Protein AF-A0A7Y4ZMT5-F1 (afdb_monomer_lite)

Sequence (271 aa):
MAKAAYSALACLLMGCSMSAGGPDSADADALSTTAVVVVERNMAEGGAVRSEATARFIQARAFADDRALRLAGVAMDLPALGACMQLSRGTGGKRVTEGTSVVLLDVGAVTLANAPLQARQVPDVANLLSGSVYTASTVDVVPGQALELRVGRDTTLVQAPQDLSSVRIQGQDAKGSVVLGSGPYDLDWSGSSGGSLYVDVLGEGATSALRCAYEDLGHAVMADGTLPAGKGSIVVHRLTRTSVKLPGADTAEVRFDFARAFSFARPADPR

pLDDT: mean 86.32, std 16.11, range [39.47, 98.44]

Radius of gyration: 26.33 Å; chains: 1; bounding box: 55×86×71 Å

Structure (mmCIF, N/CA/C/O backbone):
data_AF-A0A7Y4ZMT5-F1
#
_entry.id   AF-A0A7Y4ZMT5-F1
#
loop_
_atom_site.group_PDB
_atom_site.id
_atom_site.type_symbol
_atom_site.label_atom_id
_atom_site.label_alt_id
_atom_site.label_comp_id
_atom_site.label_asym_id
_atom_site.label_entity_id
_atom_site.label_seq_id
_atom_site.pdbx_PDB_ins_code
_atom_site.Cartn_x
_atom_site.Cartn_y
_atom_site.Cartn_z
_atom_site.occupancy
_atom_site.B_iso_or_equiv
_atom_site.auth_seq_id
_atom_site.auth_comp_id
_atom_site.auth_asym_id
_atom_site.auth_atom_id
_atom_site.pdbx_PDB_model_num
ATOM 1 N N . MET A 1 1 ? 8.280 69.768 -15.700 1.00 43.16 1 MET A N 1
ATOM 2 C CA . MET A 1 1 ? 8.066 70.685 -16.843 1.00 43.16 1 MET A CA 1
ATOM 3 C C . MET A 1 1 ? 9.217 70.512 -17.826 1.00 43.16 1 MET A C 1
ATOM 5 O O . MET A 1 1 ? 10.344 70.477 -17.359 1.00 43.16 1 MET A O 1
ATOM 9 N N . ALA A 1 2 ? 8.900 70.466 -19.130 1.00 40.78 2 ALA A N 1
ATOM 10 C CA . ALA A 1 2 ? 9.799 70.425 -20.303 1.00 40.78 2 ALA A CA 1
ATOM 11 C C . ALA A 1 2 ? 10.59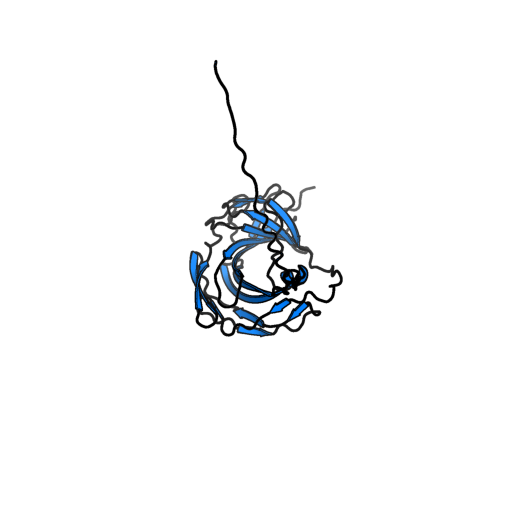5 69.115 -20.514 1.00 40.78 2 ALA A C 1
ATOM 13 O O . ALA A 1 2 ? 11.053 68.520 -19.554 1.00 40.78 2 ALA A O 1
ATOM 14 N N . LYS A 1 3 ? 10.830 68.601 -21.728 1.00 40.06 3 LYS A N 1
ATOM 15 C CA . LYS A 1 3 ? 10.361 68.883 -23.100 1.00 40.06 3 LYS A CA 1
ATOM 16 C C . LYS A 1 3 ? 10.719 67.640 -23.950 1.00 40.06 3 LYS A C 1
ATOM 18 O O . LYS A 1 3 ? 11.647 66.914 -23.617 1.00 40.06 3 LYS A O 1
ATOM 23 N N . ALA A 1 4 ? 9.952 67.444 -25.021 1.00 47.38 4 A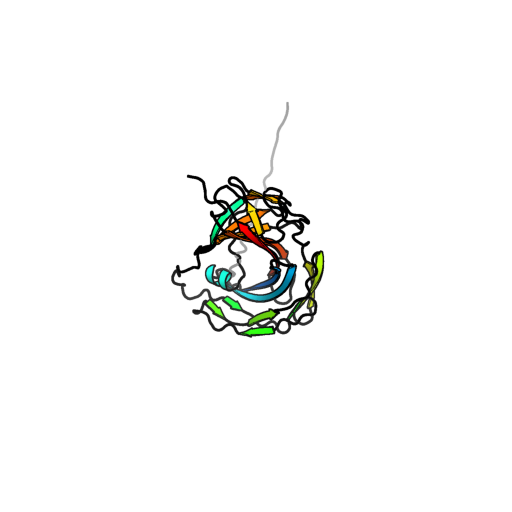LA A N 1
ATOM 24 C CA . ALA A 1 4 ? 10.086 66.466 -26.111 1.00 47.38 4 ALA A CA 1
ATOM 25 C C . ALA A 1 4 ? 11.486 66.514 -26.808 1.00 47.38 4 ALA A C 1
ATOM 27 O O . ALA A 1 4 ? 12.248 67.433 -26.534 1.00 47.38 4 ALA A O 1
ATOM 28 N N . ALA A 1 5 ? 11.907 65.649 -27.743 1.00 49.25 5 ALA A N 1
ATOM 29 C CA . ALA A 1 5 ? 11.190 65.149 -28.915 1.00 49.25 5 ALA A CA 1
ATOM 30 C C . ALA A 1 5 ? 12.106 64.295 -29.847 1.00 49.25 5 ALA A C 1
ATOM 32 O O . ALA A 1 5 ? 13.321 64.450 -29.781 1.00 49.25 5 ALA A O 1
ATOM 33 N N . TYR A 1 6 ? 11.465 63.560 -30.778 1.00 44.97 6 TYR A N 1
ATOM 34 C CA . TYR A 1 6 ? 11.902 63.035 -32.101 1.00 44.97 6 TYR A CA 1
ATOM 35 C C . TYR A 1 6 ? 13.106 62.064 -32.188 1.00 44.97 6 TYR A C 1
ATOM 37 O O . TYR A 1 6 ? 14.067 62.202 -31.455 1.00 44.97 6 TYR A O 1
ATOM 45 N N . SER A 1 7 ? 13.254 61.134 -33.142 1.00 52.81 7 SER A N 1
ATOM 46 C CA . SER A 1 7 ? 12.452 60.382 -34.138 1.00 52.81 7 SER A CA 1
ATOM 47 C C . SER A 1 7 ? 13.455 59.944 -35.223 1.00 52.81 7 SER A C 1
ATOM 49 O O . SER A 1 7 ? 14.209 60.798 -35.679 1.00 52.81 7 SER A O 1
ATOM 51 N N . ALA A 1 8 ? 13.464 58.669 -35.631 1.00 54.59 8 ALA A N 1
ATOM 52 C CA . ALA A 1 8 ? 13.916 58.120 -36.934 1.00 54.59 8 ALA A CA 1
ATOM 53 C C . ALA A 1 8 ? 13.943 56.583 -36.778 1.00 54.59 8 ALA A C 1
ATOM 55 O O . ALA A 1 8 ? 14.629 56.085 -35.895 1.00 54.59 8 ALA A O 1
ATOM 56 N N . LEU A 1 9 ? 13.110 55.752 -37.413 1.00 56.94 9 LEU A N 1
ATOM 57 C CA . LEU A 1 9 ? 12.767 55.559 -38.832 1.00 56.94 9 LEU A CA 1
ATOM 58 C C . LEU A 1 9 ? 13.942 55.078 -39.713 1.00 56.94 9 LEU A C 1
ATOM 60 O O . LEU A 1 9 ? 14.669 55.895 -40.263 1.00 56.94 9 LEU A O 1
ATOM 64 N N . ALA A 1 10 ? 14.053 53.753 -39.883 1.00 55.88 10 ALA A N 1
ATOM 65 C CA . ALA A 1 10 ? 14.569 53.026 -41.063 1.00 55.88 10 ALA A CA 1
ATOM 66 C C . ALA A 1 10 ? 14.293 51.518 -40.823 1.00 55.88 10 ALA A C 1
ATOM 68 O O . ALA A 1 10 ? 14.847 50.945 -39.894 1.00 55.88 10 ALA A O 1
ATOM 69 N N . CYS A 1 11 ? 13.242 50.885 -41.352 1.00 48.88 11 CYS A N 1
ATOM 70 C CA . CYS A 1 11 ? 12.933 50.467 -42.728 1.00 48.88 11 CYS A CA 1
ATOM 71 C C . CYS A 1 11 ? 13.868 49.387 -43.324 1.00 48.88 11 CYS A C 1
ATOM 73 O O . CYS A 1 11 ? 15.000 49.676 -43.689 1.00 48.88 11 CYS A O 1
ATOM 75 N N . LEU A 1 12 ? 13.261 48.201 -43.514 1.00 56.28 12 LEU A N 1
ATOM 76 C CA . LEU A 1 12 ? 13.511 47.145 -44.512 1.00 56.28 12 LEU A CA 1
ATOM 77 C C . LEU A 1 12 ? 14.737 46.234 -44.335 1.00 56.28 12 LEU A C 1
ATOM 79 O O . LEU A 1 12 ? 15.870 46.657 -44.502 1.00 56.28 12 LEU A O 1
ATOM 83 N N . LEU A 1 13 ? 14.472 44.931 -44.174 1.00 58.09 13 LEU A N 1
ATOM 84 C CA . LEU A 1 13 ? 14.707 43.948 -45.240 1.00 58.09 13 LEU A CA 1
ATOM 85 C C . LEU A 1 13 ? 13.855 42.689 -45.004 1.00 58.09 13 LEU A C 1
ATOM 87 O O . LEU A 1 13 ? 13.824 42.111 -43.921 1.00 58.09 13 LEU A O 1
ATOM 91 N N . MET A 1 14 ? 13.132 42.312 -46.056 1.00 55.97 14 MET A N 1
ATOM 92 C CA . MET A 1 14 ? 12.375 41.075 -46.180 1.00 55.97 14 MET A CA 1
ATOM 93 C C . MET A 1 14 ? 13.316 39.868 -46.140 1.00 55.97 14 MET A C 1
ATOM 95 O O . MET A 1 14 ? 14.319 39.836 -46.847 1.00 55.97 14 MET A O 1
ATOM 99 N N . GLY A 1 15 ? 12.925 38.847 -45.385 1.00 45.00 15 GLY A N 1
ATOM 100 C CA . GLY A 1 15 ? 13.507 37.512 -45.430 1.00 45.00 15 GLY A CA 1
ATOM 101 C C . GLY A 1 15 ? 12.449 36.490 -45.038 1.00 45.00 15 GLY A C 1
ATOM 102 O O . GLY A 1 15 ? 12.427 36.020 -43.907 1.00 45.00 15 GLY A O 1
ATOM 103 N N . CYS A 1 16 ? 11.526 36.187 -45.956 1.00 57.50 16 CYS A N 1
ATOM 104 C CA . CYS A 1 16 ? 10.647 35.027 -45.822 1.00 57.50 16 CYS A CA 1
ATOM 105 C C . CYS A 1 16 ? 11.476 33.767 -46.091 1.00 57.50 16 CYS A C 1
ATOM 107 O O . CYS A 1 16 ? 11.549 33.299 -47.225 1.00 57.50 16 CYS A O 1
ATOM 109 N N . SER A 1 17 ? 12.110 33.217 -45.058 1.00 51.91 17 SER A N 1
ATOM 110 C CA . SER A 1 17 ? 12.637 31.853 -45.114 1.00 51.91 17 SER A CA 1
ATOM 111 C C . SER A 1 17 ? 11.475 30.889 -44.902 1.00 51.91 17 SER A C 1
ATOM 113 O O . SER A 1 17 ? 11.144 30.500 -43.785 1.00 51.91 17 SER A O 1
ATOM 115 N N . MET A 1 18 ? 10.813 30.564 -46.008 1.00 51.94 18 MET A N 1
ATOM 116 C CA . MET A 1 18 ? 9.822 29.503 -46.116 1.00 51.94 18 MET A CA 1
ATOM 117 C C . MET A 1 18 ? 10.547 28.162 -45.949 1.00 51.94 18 MET A C 1
ATOM 119 O O . MET A 1 18 ? 11.082 27.613 -46.908 1.00 51.94 18 MET A O 1
ATOM 123 N N . SER A 1 19 ? 10.614 27.652 -44.717 1.00 51.81 19 SER A N 1
ATOM 124 C CA . SER A 1 19 ? 11.019 26.267 -44.482 1.00 51.81 19 SER A CA 1
ATOM 125 C C . SER A 1 19 ? 9.809 25.373 -44.738 1.00 51.81 19 SER A C 1
ATOM 127 O O . SER A 1 19 ? 8.957 25.184 -43.873 1.00 51.81 19 SER A O 1
ATOM 129 N N . ALA A 1 20 ? 9.703 24.872 -45.966 1.00 56.06 20 ALA A N 1
ATOM 130 C CA . ALA A 1 20 ? 8.867 23.725 -46.280 1.00 56.06 20 ALA A CA 1
ATOM 131 C C . ALA A 1 20 ? 9.606 22.458 -45.810 1.00 56.06 20 ALA A C 1
ATOM 133 O O . ALA A 1 20 ? 10.397 21.880 -46.550 1.00 56.06 20 ALA A O 1
ATOM 134 N N . GLY A 1 21 ? 9.372 22.065 -44.557 1.00 45.19 21 GLY A N 1
ATOM 135 C CA . GLY A 1 21 ? 9.702 20.751 -44.003 1.00 45.19 21 GLY A CA 1
ATOM 136 C C . GLY A 1 21 ? 8.414 20.148 -43.447 1.00 45.19 21 GLY A C 1
ATOM 137 O O . GLY A 1 21 ? 7.776 20.771 -42.605 1.00 45.19 21 GLY A O 1
ATOM 138 N N . GLY A 1 22 ? 7.987 19.028 -44.030 1.00 46.97 22 GLY A N 1
ATOM 139 C CA . GLY A 1 22 ? 6.613 18.519 -44.037 1.00 46.97 22 GLY A CA 1
ATOM 140 C C . GLY A 1 22 ? 5.941 18.216 -42.689 1.00 46.97 22 GLY A C 1
ATOM 141 O O . GLY A 1 22 ? 6.599 18.122 -41.654 1.00 46.97 22 GLY A O 1
ATOM 142 N N . PRO A 1 23 ? 4.608 18.024 -42.702 1.00 52.41 23 PRO A N 1
ATOM 143 C CA . PRO A 1 23 ? 3.870 17.503 -41.563 1.00 52.41 23 PRO A CA 1
ATOM 144 C C . PRO A 1 23 ? 4.101 15.991 -41.447 1.00 52.41 23 PRO A C 1
ATOM 146 O O . PRO A 1 23 ? 3.207 15.203 -41.723 1.00 52.41 23 PRO A O 1
ATOM 149 N N . ASP A 1 24 ? 5.291 15.599 -41.001 1.00 49.88 24 ASP A N 1
ATOM 150 C CA . ASP A 1 24 ? 5.498 14.291 -40.377 1.00 49.88 24 ASP A CA 1
ATOM 151 C C . ASP A 1 24 ? 5.508 14.482 -38.855 1.00 49.88 24 ASP A C 1
ATOM 153 O O . ASP A 1 24 ? 6.437 14.099 -38.152 1.00 49.88 24 ASP A O 1
ATOM 157 N N . SER A 1 25 ? 4.437 15.071 -38.312 1.00 53.94 25 SER A N 1
ATOM 158 C CA . SER A 1 25 ? 4.040 14.763 -36.937 1.00 53.94 25 SER A CA 1
ATOM 159 C C . SER A 1 25 ? 3.328 13.411 -36.963 1.00 53.94 25 SER A C 1
ATOM 161 O O . SER A 1 25 ? 2.123 13.314 -36.727 1.00 53.94 25 SER A O 1
ATOM 163 N N . ALA A 1 26 ? 4.071 12.364 -37.327 1.00 51.56 26 ALA A N 1
ATOM 164 C CA . ALA A 1 26 ? 3.730 11.029 -36.887 1.00 51.56 26 ALA A CA 1
ATOM 165 C C . ALA A 1 26 ? 3.850 11.094 -35.366 1.00 51.56 26 ALA A C 1
ATOM 167 O O . ALA A 1 26 ? 4.956 11.165 -34.831 1.00 51.56 26 ALA A O 1
ATOM 168 N N . ASP A 1 27 ? 2.699 11.211 -34.710 1.00 52.28 27 ASP A N 1
ATOM 169 C CA . ASP A 1 27 ? 2.535 11.112 -33.268 1.00 52.28 27 ASP A CA 1
ATOM 170 C C . ASP A 1 27 ? 3.087 9.734 -32.890 1.00 52.28 27 ASP A C 1
ATOM 172 O O . ASP A 1 27 ? 2.417 8.709 -33.025 1.00 52.28 27 ASP A O 1
ATOM 176 N N . ALA A 1 28 ? 4.394 9.681 -32.630 1.00 56.03 28 ALA A N 1
ATOM 177 C CA . ALA A 1 28 ? 5.092 8.449 -32.346 1.00 56.03 28 ALA A CA 1
ATOM 178 C C . ALA A 1 28 ? 4.424 7.894 -31.099 1.00 56.03 28 ALA A C 1
ATOM 180 O O . ALA A 1 28 ? 4.435 8.558 -30.065 1.00 56.03 28 ALA A O 1
ATOM 181 N N . ASP A 1 29 ? 3.813 6.718 -31.226 1.00 64.88 29 ASP A N 1
ATOM 182 C CA . ASP A 1 29 ? 3.240 5.963 -30.124 1.00 64.88 29 ASP A CA 1
ATOM 183 C C . ASP A 1 29 ? 4.292 5.816 -29.020 1.00 64.88 29 ASP A C 1
ATOM 185 O O . ASP A 1 29 ? 5.095 4.879 -29.020 1.00 64.88 29 ASP A O 1
ATOM 189 N N . ALA A 1 30 ? 4.334 6.786 -28.108 1.00 78.44 30 ALA A N 1
ATOM 190 C CA . ALA A 1 30 ? 5.339 6.852 -27.072 1.00 78.44 30 ALA A CA 1
ATOM 191 C C . ALA A 1 30 ? 5.030 5.724 -26.092 1.00 78.44 30 ALA A C 1
ATOM 193 O O . ALA A 1 30 ? 4.101 5.800 -25.281 1.00 78.44 30 ALA A O 1
ATOM 194 N N . LEU A 1 31 ? 5.775 4.631 -26.234 1.00 87.19 31 LEU A N 1
ATOM 195 C CA . LEU A 1 31 ? 5.807 3.566 -25.251 1.00 87.19 31 LEU A CA 1
ATOM 196 C C . LEU A 1 31 ? 6.571 4.096 -24.048 1.00 87.19 31 LEU A C 1
ATOM 198 O O . LEU A 1 31 ? 7.724 4.500 -24.183 1.00 87.19 31 LEU A O 1
ATOM 202 N N . SER A 1 32 ? 5.924 4.080 -22.890 1.00 91.56 32 SER A N 1
ATOM 203 C CA . SER A 1 32 ? 6.580 4.357 -21.624 1.00 91.56 32 SER A CA 1
ATOM 204 C C . SER A 1 32 ? 6.688 3.085 -20.800 1.00 91.56 32 SER A C 1
ATOM 206 O O . SER A 1 32 ? 5.780 2.248 -20.793 1.00 91.56 32 SER A O 1
ATOM 208 N N . THR A 1 33 ? 7.818 2.940 -20.118 1.00 95.00 33 THR A N 1
ATOM 209 C CA . THR A 1 33 ? 8.081 1.843 -19.196 1.00 95.00 33 THR A CA 1
ATOM 210 C C . THR A 1 33 ? 8.059 2.344 -17.756 1.00 95.00 33 THR A C 1
ATOM 212 O O . THR A 1 33 ? 8.871 3.179 -17.355 1.00 95.00 33 THR A O 1
ATOM 215 N N . THR A 1 34 ? 7.153 1.795 -16.953 1.00 95.81 34 THR A N 1
ATOM 216 C CA . THR A 1 34 ? 7.022 2.069 -15.521 1.00 95.81 34 THR A CA 1
ATOM 217 C C . THR A 1 34 ? 7.401 0.832 -14.716 1.00 95.81 34 THR A C 1
ATOM 219 O O . THR A 1 34 ? 6.868 -0.251 -14.942 1.00 95.81 34 THR A O 1
ATOM 222 N N . ALA A 1 35 ? 8.285 0.979 -13.735 1.00 97.25 35 ALA A N 1
ATOM 223 C CA . ALA A 1 35 ? 8.585 -0.072 -12.770 1.00 97.25 35 ALA A CA 1
ATOM 224 C C . ALA A 1 35 ? 7.907 0.211 -11.425 1.00 97.25 35 ALA A C 1
ATOM 226 O O . ALA A 1 35 ? 8.030 1.301 -10.869 1.00 97.25 35 ALA A O 1
ATOM 227 N N . VAL A 1 36 ? 7.220 -0.788 -10.877 1.00 97.81 36 VAL A N 1
ATOM 228 C CA . VAL A 1 36 ? 6.620 -0.722 -9.541 1.00 97.81 36 VAL A CA 1
ATOM 229 C C . VAL A 1 36 ? 7.108 -1.906 -8.726 1.00 97.81 36 VAL A C 1
ATOM 231 O O . VAL A 1 36 ? 6.835 -3.062 -9.060 1.00 97.81 36 VAL A O 1
ATOM 234 N N . VAL A 1 37 ? 7.807 -1.612 -7.634 1.00 98.19 37 VAL A N 1
ATOM 235 C CA . VAL A 1 37 ? 8.205 -2.601 -6.629 1.00 98.19 37 VAL A CA 1
ATOM 236 C C . VAL A 1 37 ? 7.377 -2.357 -5.379 1.00 98.19 37 VAL A C 1
ATOM 238 O O . VAL A 1 37 ? 7.410 -1.271 -4.819 1.00 98.19 37 VAL A O 1
ATOM 241 N N . VAL A 1 38 ? 6.618 -3.352 -4.943 1.00 98.19 38 VAL A N 1
ATOM 242 C CA . VAL A 1 38 ? 5.810 -3.305 -3.723 1.00 98.19 38 VAL A CA 1
ATOM 243 C C . VAL A 1 38 ? 6.440 -4.231 -2.699 1.00 98.19 38 VAL A C 1
ATOM 245 O O . VAL A 1 38 ? 6.717 -5.389 -3.003 1.00 98.19 38 VAL A O 1
ATOM 248 N N . VAL A 1 39 ? 6.662 -3.712 -1.501 1.00 98.25 39 VAL A N 1
ATOM 249 C CA . VAL A 1 39 ? 7.170 -4.429 -0.338 1.00 98.25 39 VAL A CA 1
ATOM 250 C C . VAL A 1 39 ? 6.095 -4.360 0.729 1.00 98.25 39 VAL A C 1
ATOM 252 O O . VAL A 1 39 ? 5.837 -3.300 1.297 1.00 98.25 39 VAL A O 1
ATOM 255 N N . GLU A 1 40 ? 5.461 -5.491 0.987 1.00 97.69 40 GLU A N 1
ATOM 256 C CA . GLU A 1 40 ? 4.417 -5.616 1.993 1.00 97.69 40 GLU A CA 1
ATOM 257 C C . GLU A 1 40 ? 5.035 -6.203 3.253 1.00 97.69 40 GLU A C 1
ATOM 259 O O . GLU A 1 40 ? 5.790 -7.174 3.191 1.00 97.69 40 GLU A O 1
ATOM 264 N N . ARG A 1 41 ? 4.721 -5.627 4.409 1.00 97.06 41 ARG A N 1
ATOM 265 C CA . ARG A 1 41 ? 5.105 -6.162 5.713 1.00 97.06 41 ARG A CA 1
ATOM 266 C C . ARG A 1 41 ? 3.879 -6.183 6.599 1.00 97.06 41 ARG A C 1
ATOM 268 O O . ARG A 1 41 ? 3.416 -5.142 7.041 1.00 97.06 41 ARG A O 1
ATOM 275 N N . ASN A 1 42 ? 3.398 -7.374 6.905 1.00 95.44 42 ASN A N 1
ATOM 276 C CA . ASN A 1 42 ? 2.216 -7.581 7.720 1.00 95.44 42 ASN A CA 1
ATOM 277 C C . ASN A 1 42 ? 2.628 -8.095 9.098 1.00 95.44 42 ASN A C 1
ATOM 279 O O . ASN A 1 42 ? 3.308 -9.120 9.208 1.00 95.44 42 ASN A O 1
ATOM 283 N N . MET A 1 43 ? 2.203 -7.396 10.147 1.00 94.25 43 MET A N 1
ATOM 284 C CA . MET A 1 43 ? 2.262 -7.893 11.516 1.00 94.25 43 MET A CA 1
ATOM 285 C C . MET A 1 43 ? 0.868 -8.348 11.942 1.00 94.25 43 MET A C 1
ATOM 287 O O . MET A 1 43 ? -0.052 -7.538 12.083 1.00 94.25 43 MET A O 1
ATOM 291 N N . ALA A 1 44 ? 0.724 -9.657 12.121 1.00 88.75 44 ALA A N 1
ATOM 292 C CA . ALA A 1 44 ? -0.512 -10.263 12.589 1.00 88.75 44 ALA A CA 1
ATOM 293 C C . ALA A 1 44 ? -0.702 -10.056 14.098 1.00 88.75 44 ALA A C 1
ATOM 295 O O . ALA A 1 44 ? 0.245 -9.774 14.844 1.00 88.75 44 ALA A O 1
ATOM 296 N N . GLU A 1 45 ? -1.934 -10.280 14.552 1.00 82.44 45 GLU A N 1
ATOM 297 C CA . GLU A 1 45 ? -2.241 -10.416 15.971 1.00 82.44 45 GLU A CA 1
ATOM 298 C C . GLU A 1 45 ? -1.345 -11.509 16.592 1.00 82.44 45 GLU A C 1
ATOM 300 O O . GLU A 1 45 ? -1.208 -12.606 16.051 1.00 82.44 45 GLU A O 1
ATOM 305 N N . GLY A 1 46 ? -0.660 -11.187 17.693 1.00 81.06 46 GLY A N 1
ATOM 306 C CA . GLY A 1 46 ? 0.338 -12.071 18.315 1.00 81.06 46 GLY A CA 1
ATOM 307 C C . GLY A 1 46 ? 1.787 -11.850 17.858 1.00 81.06 46 GLY A C 1
ATOM 308 O O . GLY A 1 46 ? 2.690 -12.505 18.373 1.00 81.06 46 GLY A O 1
ATOM 309 N N . GLY A 1 47 ? 2.037 -10.904 16.947 1.00 84.06 47 GLY A N 1
ATOM 310 C CA . GLY A 1 47 ? 3.388 -10.425 16.628 1.00 84.06 47 GLY A CA 1
ATOM 311 C C . GLY A 1 47 ? 4.136 -11.235 15.570 1.00 84.06 47 GLY A C 1
ATOM 312 O O . GLY A 1 47 ? 5.309 -10.963 15.321 1.00 84.06 47 GLY A O 1
ATOM 313 N N . ALA A 1 48 ? 3.479 -12.198 14.916 1.00 90.38 48 ALA A N 1
ATOM 314 C CA . ALA A 1 48 ? 4.047 -12.853 13.745 1.00 90.38 48 ALA A CA 1
ATOM 315 C C . ALA A 1 48 ? 4.201 -11.834 12.608 1.00 90.38 48 ALA A C 1
ATOM 317 O O . ALA A 1 48 ? 3.253 -11.133 12.251 1.00 90.38 48 ALA A O 1
ATOM 318 N N . VAL A 1 49 ? 5.404 -11.762 12.044 1.00 94.50 49 VAL A N 1
ATOM 319 C CA . VAL A 1 49 ? 5.743 -10.837 10.964 1.00 94.50 49 VAL A CA 1
ATOM 320 C C . VAL A 1 49 ? 5.960 -11.618 9.682 1.00 94.50 49 VAL A C 1
ATOM 322 O O . VAL A 1 49 ? 6.749 -12.561 9.647 1.00 94.50 49 VAL A O 1
ATOM 325 N N . ARG A 1 50 ? 5.301 -11.181 8.612 1.00 95.56 50 ARG A N 1
ATOM 326 C CA . ARG A 1 50 ? 5.508 -11.691 7.258 1.00 95.56 50 ARG A CA 1
ATOM 327 C C . ARG A 1 50 ? 5.802 -10.525 6.333 1.00 95.56 50 ARG A C 1
ATOM 329 O O . ARG A 1 50 ? 5.040 -9.564 6.318 1.00 95.56 50 ARG A O 1
ATOM 336 N N . SER A 1 51 ? 6.888 -10.620 5.571 1.00 97.44 51 SER A N 1
ATOM 337 C CA . SER A 1 51 ? 7.195 -9.628 4.542 1.00 97.44 51 SER A CA 1
ATOM 338 C C . SER A 1 51 ? 7.321 -10.289 3.180 1.00 97.44 51 SER A C 1
ATOM 340 O O . SER A 1 51 ? 7.973 -11.325 3.046 1.00 97.44 51 SER A O 1
ATOM 342 N N . GLU A 1 52 ? 6.705 -9.670 2.186 1.00 97.75 52 GLU A N 1
ATOM 343 C CA . GLU A 1 52 ? 6.620 -10.142 0.812 1.00 97.75 52 GLU A CA 1
ATOM 344 C C . GLU A 1 52 ? 7.025 -9.010 -0.123 1.00 97.75 52 GLU A C 1
ATOM 346 O O . GLU A 1 52 ? 6.893 -7.831 0.208 1.00 97.75 52 GLU A O 1
ATOM 351 N N . ALA A 1 53 ? 7.528 -9.357 -1.300 1.00 98.31 53 ALA A N 1
ATOM 352 C CA . ALA A 1 53 ? 7.836 -8.372 -2.320 1.00 98.31 53 ALA A CA 1
ATOM 353 C C . ALA A 1 53 ? 7.314 -8.808 -3.677 1.00 98.31 53 ALA A C 1
ATOM 355 O O . ALA A 1 53 ? 7.406 -9.978 -4.054 1.00 98.31 53 ALA A O 1
ATOM 356 N N . THR A 1 54 ? 6.809 -7.837 -4.429 1.00 98.19 54 THR A N 1
ATOM 357 C CA . THR A 1 54 ? 6.406 -8.010 -5.819 1.00 98.19 54 THR A CA 1
ATOM 358 C C . THR A 1 54 ? 6.996 -6.898 -6.670 1.00 98.19 54 THR A C 1
ATOM 360 O O . THR A 1 54 ? 6.815 -5.729 -6.351 1.00 98.19 54 THR A O 1
ATOM 363 N N . ALA A 1 55 ? 7.655 -7.234 -7.774 1.00 98.06 55 ALA A N 1
ATOM 364 C CA . ALA A 1 55 ? 8.132 -6.264 -8.755 1.00 98.06 55 ALA A CA 1
ATOM 365 C C . ALA A 1 55 ? 7.459 -6.490 -10.111 1.00 98.06 55 ALA A C 1
ATOM 367 O O . ALA A 1 55 ? 7.262 -7.628 -10.548 1.00 98.06 55 ALA A O 1
ATOM 368 N N . ARG A 1 56 ? 7.085 -5.390 -10.765 1.00 97.56 56 ARG A N 1
ATOM 369 C CA . ARG A 1 56 ? 6.417 -5.364 -12.069 1.00 97.56 56 ARG A CA 1
ATOM 370 C C . ARG A 1 56 ? 7.069 -4.290 -12.930 1.00 97.56 56 ARG A C 1
ATOM 372 O O . ARG A 1 56 ? 7.221 -3.160 -12.474 1.00 97.56 56 ARG A O 1
ATOM 379 N N . PHE A 1 57 ? 7.430 -4.643 -14.157 1.00 97.19 57 PHE A N 1
ATOM 380 C CA . PHE A 1 57 ? 7.978 -3.728 -15.157 1.00 97.19 57 PHE A CA 1
ATOM 381 C C . PHE A 1 57 ? 6.973 -3.659 -16.289 1.00 97.19 57 PHE A C 1
ATOM 383 O O . PHE A 1 57 ? 6.615 -4.681 -16.860 1.00 97.19 57 PHE A O 1
ATOM 390 N N . ILE A 1 58 ? 6.431 -2.480 -16.530 1.00 95.38 58 ILE A N 1
ATOM 391 C CA . ILE A 1 58 ? 5.168 -2.312 -17.230 1.00 95.38 58 ILE A CA 1
ATOM 392 C C . ILE A 1 58 ? 5.418 -1.410 -18.419 1.00 95.38 58 ILE A C 1
ATOM 394 O O . ILE A 1 58 ? 5.752 -0.247 -18.236 1.00 95.38 58 ILE A O 1
ATOM 398 N N . GLN A 1 59 ? 5.242 -1.938 -19.622 1.00 94.12 59 GLN A N 1
ATOM 399 C CA . GLN A 1 59 ? 5.253 -1.149 -20.840 1.00 94.12 59 GLN A CA 1
ATOM 400 C C . GLN A 1 59 ? 3.817 -0.832 -21.247 1.00 94.12 59 GLN A C 1
ATOM 402 O O . GLN A 1 59 ? 2.980 -1.725 -21.412 1.00 94.12 59 GLN A O 1
ATOM 407 N N . ALA A 1 60 ? 3.539 0.455 -21.401 1.00 90.56 60 ALA A N 1
ATOM 408 C CA . ALA A 1 60 ? 2.226 0.974 -21.731 1.00 90.56 60 ALA A CA 1
ATOM 409 C C . ALA A 1 60 ? 2.347 2.116 -22.744 1.00 90.56 60 ALA A C 1
ATOM 411 O O . ALA A 1 60 ? 3.328 2.858 -22.763 1.00 90.56 60 ALA A O 1
ATOM 412 N N . ARG A 1 61 ? 1.332 2.268 -23.594 1.00 85.12 61 ARG A N 1
ATOM 413 C CA . ARG A 1 61 ? 1.174 3.467 -24.431 1.00 85.12 61 ARG A CA 1
ATOM 414 C C . ARG A 1 61 ? 0.657 4.622 -23.569 1.00 85.12 61 ARG A C 1
ATOM 416 O O . ARG A 1 61 ? -0.013 4.376 -22.567 1.00 85.12 61 ARG A O 1
ATOM 423 N N . ALA A 1 62 ? 0.903 5.864 -23.988 1.00 74.50 62 ALA A N 1
ATOM 424 C CA . ALA A 1 62 ? 0.505 7.078 -23.257 1.00 74.50 62 ALA A CA 1
ATOM 425 C C . ALA A 1 62 ? -0.986 7.140 -22.841 1.00 74.50 62 ALA A C 1
ATOM 427 O O . ALA A 1 62 ? -1.318 7.811 -21.868 1.00 74.50 62 ALA A O 1
ATOM 428 N N . PHE A 1 63 ? -1.873 6.415 -23.532 1.00 70.56 63 PHE A N 1
ATOM 429 C CA . PHE A 1 63 ? -3.317 6.352 -23.261 1.00 70.56 63 PHE A CA 1
ATOM 430 C C . PHE A 1 63 ? -3.786 4.974 -22.763 1.00 70.56 63 PHE A C 1
ATOM 432 O O . PHE A 1 63 ? -4.875 4.519 -23.116 1.00 70.56 63 PHE A O 1
ATOM 439 N N . ALA A 1 64 ? -2.953 4.258 -22.003 1.00 79.88 64 ALA A N 1
ATOM 440 C CA . ALA A 1 64 ? -3.339 2.964 -21.448 1.00 79.88 64 ALA A CA 1
ATOM 441 C C . ALA A 1 64 ? -4.586 3.064 -20.554 1.00 79.88 64 ALA A C 1
ATOM 443 O O . ALA A 1 64 ? -4.824 4.062 -19.879 1.00 79.88 64 ALA A O 1
ATOM 444 N N . ASP A 1 65 ? -5.389 2.002 -20.559 1.00 81.94 65 ASP A N 1
ATOM 445 C CA . ASP A 1 65 ? -6.655 1.953 -19.836 1.00 81.94 65 ASP A CA 1
ATOM 446 C C . ASP A 1 65 ? -6.423 1.890 -18.314 1.00 81.94 65 ASP A C 1
ATOM 448 O O . ASP A 1 65 ? -5.673 1.048 -17.814 1.00 81.94 65 ASP A O 1
ATOM 452 N N . ASP A 1 66 ? -7.100 2.755 -17.553 1.00 83.06 66 ASP A N 1
ATOM 453 C CA . ASP A 1 66 ? -6.954 2.842 -16.091 1.00 83.06 66 ASP A CA 1
ATOM 454 C C . ASP A 1 66 ? -7.248 1.521 -15.367 1.00 83.06 66 ASP A C 1
ATOM 456 O O . ASP A 1 66 ? -6.715 1.245 -14.289 1.00 83.06 66 ASP A O 1
ATOM 460 N N . ARG A 1 67 ? -8.148 0.687 -15.900 1.00 82.56 67 ARG A N 1
ATOM 461 C CA . ARG A 1 67 ? -8.417 -0.645 -15.348 1.00 82.56 67 ARG A CA 1
ATOM 462 C C . ARG A 1 67 ? -7.229 -1.565 -15.598 1.00 82.56 67 ARG A C 1
ATOM 464 O O . ARG A 1 67 ? -6.858 -2.278 -14.670 1.00 82.56 67 ARG A O 1
ATOM 471 N N . ALA A 1 68 ? -6.619 -1.528 -16.781 1.00 84.25 68 ALA A N 1
ATOM 472 C CA . ALA A 1 68 ? -5.393 -2.274 -17.066 1.00 84.25 68 ALA A CA 1
ATOM 473 C C . ALA A 1 68 ? -4.241 -1.825 -16.152 1.00 84.25 68 ALA A C 1
ATOM 475 O O . ALA A 1 68 ? -3.581 -2.663 -15.544 1.00 84.25 68 ALA A O 1
ATOM 476 N N . LEU A 1 69 ? -4.066 -0.514 -15.955 1.00 87.50 69 LEU A N 1
ATOM 477 C CA . LEU A 1 69 ? -3.056 0.044 -15.047 1.00 87.50 69 LEU A CA 1
ATOM 478 C C . LEU A 1 69 ? -3.302 -0.339 -13.578 1.00 87.50 69 LEU A C 1
ATOM 480 O O . LEU A 1 69 ? -2.356 -0.672 -12.861 1.00 87.50 69 LEU A O 1
ATOM 484 N N . ARG A 1 70 ? -4.561 -0.356 -13.119 1.00 87.25 70 ARG A N 1
ATOM 485 C CA . ARG A 1 70 ? -4.930 -0.877 -11.787 1.00 87.25 70 ARG A CA 1
ATOM 486 C C . ARG A 1 70 ? -4.650 -2.373 -11.656 1.00 87.25 70 ARG A C 1
ATOM 488 O O . ARG A 1 70 ? -4.083 -2.789 -10.652 1.00 87.25 70 ARG A O 1
ATOM 495 N N . LEU A 1 71 ? -4.992 -3.175 -12.667 1.00 86.00 71 LEU A N 1
ATOM 496 C CA . LEU A 1 71 ? -4.694 -4.614 -12.689 1.00 86.00 71 LEU A CA 1
ATOM 497 C C . LEU A 1 71 ? -3.185 -4.888 -12.695 1.00 86.00 71 LEU A C 1
ATOM 499 O O . LEU A 1 71 ? -2.722 -5.806 -12.023 1.00 86.00 71 LEU A O 1
ATOM 503 N N . ALA A 1 72 ? -2.412 -4.058 -13.396 1.00 87.69 72 ALA A N 1
ATOM 504 C CA . ALA A 1 72 ? -0.954 -4.100 -13.400 1.00 87.69 72 ALA A CA 1
ATOM 505 C C . ALA A 1 72 ? -0.334 -3.581 -12.087 1.00 87.69 72 ALA A C 1
ATOM 507 O O . ALA A 1 72 ? 0.879 -3.660 -11.906 1.00 87.69 72 ALA A O 1
ATOM 508 N N . GLY A 1 73 ? -1.139 -3.057 -11.156 1.00 87.31 73 GLY A N 1
ATOM 509 C CA . GLY A 1 73 ? -0.679 -2.528 -9.874 1.00 87.31 73 GLY A CA 1
ATOM 510 C C . GLY A 1 73 ? 0.020 -1.169 -9.968 1.00 87.31 73 GLY A C 1
ATOM 511 O O . GLY A 1 73 ? 0.674 -0.763 -9.008 1.00 87.31 73 GLY A O 1
ATOM 512 N N . VAL A 1 74 ? -0.108 -0.445 -11.087 1.00 87.50 74 VAL A N 1
ATOM 513 C CA . VAL A 1 74 ? 0.427 0.923 -11.234 1.00 87.50 74 VAL A CA 1
ATOM 514 C C . VAL A 1 74 ? -0.345 1.891 -10.355 1.00 87.50 74 VAL A C 1
ATOM 516 O O . VAL A 1 74 ? 0.255 2.724 -9.687 1.00 87.50 74 VAL A O 1
ATOM 519 N N . ALA A 1 75 ? -1.665 1.753 -10.298 1.00 85.19 75 ALA A N 1
ATOM 520 C CA . ALA A 1 75 ? -2.516 2.563 -9.440 1.00 85.19 75 ALA A CA 1
ATOM 521 C C . ALA A 1 75 ? -3.002 1.747 -8.239 1.00 85.19 75 ALA A C 1
ATOM 523 O O . ALA A 1 75 ? -3.375 0.583 -8.375 1.00 85.19 75 ALA A O 1
ATOM 524 N N . MET A 1 76 ? -3.016 2.382 -7.068 1.00 85.44 76 MET A N 1
ATOM 525 C CA . MET A 1 76 ? -3.664 1.862 -5.868 1.00 85.44 76 MET A CA 1
ATOM 526 C C . MET A 1 76 ? -4.951 2.647 -5.643 1.00 85.44 76 MET A C 1
ATOM 528 O O . MET A 1 76 ? -4.932 3.876 -5.701 1.00 85.44 76 MET A O 1
ATOM 532 N N . ASP A 1 77 ? -6.044 1.936 -5.388 1.00 87.38 77 ASP A N 1
ATOM 533 C CA . ASP A 1 77 ? -7.328 2.550 -5.068 1.00 87.38 77 ASP A CA 1
ATOM 534 C C . ASP A 1 77 ? -7.327 2.973 -3.593 1.00 87.38 77 ASP A C 1
ATOM 536 O O . ASP A 1 77 ? -7.405 2.140 -2.680 1.00 87.38 77 ASP A O 1
ATOM 540 N N . LEU A 1 78 ? -7.133 4.272 -3.373 1.00 92.56 78 LEU A N 1
ATOM 541 C CA . LEU A 1 78 ? -7.198 4.920 -2.069 1.00 92.56 78 LEU A CA 1
ATOM 542 C C . LEU A 1 78 ? -8.203 6.071 -2.152 1.00 92.56 78 LEU A C 1
ATOM 544 O O . LEU A 1 78 ? -8.195 6.805 -3.146 1.00 92.56 78 LEU A O 1
ATOM 548 N N . PRO A 1 79 ? -9.035 6.276 -1.118 1.00 94.88 79 PRO A N 1
ATOM 549 C CA . PRO A 1 79 ? -9.856 7.472 -1.042 1.00 94.88 79 PRO A CA 1
ATOM 550 C C . PRO A 1 79 ? -8.971 8.719 -0.894 1.00 94.88 79 PRO A C 1
ATOM 552 O O . PRO A 1 79 ? -7.782 8.636 -0.574 1.00 94.88 79 PRO A O 1
ATOM 555 N N . ALA A 1 80 ? -9.567 9.894 -1.104 1.00 95.62 80 ALA A N 1
ATOM 556 C CA . ALA A 1 80 ? -8.910 11.151 -0.763 1.00 95.62 80 ALA A CA 1
ATOM 557 C C . ALA A 1 80 ? -8.521 11.178 0.728 1.00 95.62 80 ALA A C 1
ATOM 559 O O . ALA A 1 80 ? -9.187 10.564 1.564 1.00 95.62 80 ALA A O 1
ATOM 560 N N . LEU A 1 81 ? -7.454 11.907 1.066 1.00 95.62 81 LEU A N 1
ATOM 561 C CA . LEU A 1 81 ? -7.028 12.079 2.456 1.00 95.62 81 LEU A CA 1
ATOM 562 C C . LEU A 1 81 ? -8.162 12.712 3.280 1.00 95.62 81 LEU A C 1
ATOM 564 O O . LEU A 1 81 ? -8.777 13.689 2.854 1.00 95.62 81 LEU A O 1
ATOM 568 N N . GLY A 1 82 ? -8.456 12.128 4.440 1.00 95.88 82 GLY A N 1
ATOM 569 C CA . GLY A 1 82 ? -9.586 12.492 5.296 1.00 95.88 82 GLY A CA 1
ATOM 570 C C . GLY A 1 82 ? -10.930 11.883 4.880 1.00 95.88 82 GLY A C 1
ATOM 571 O O . GLY A 1 82 ? -11.937 12.161 5.528 1.00 95.88 82 GLY A O 1
ATOM 572 N N . ALA A 1 83 ? -10.976 11.060 3.828 1.00 95.94 83 ALA A N 1
ATOM 573 C CA . ALA A 1 83 ? -12.192 10.401 3.363 1.00 95.94 83 ALA A CA 1
ATOM 574 C C . ALA A 1 83 ? -12.134 8.878 3.539 1.00 95.94 83 ALA A C 1
ATOM 576 O O . ALA A 1 83 ? -11.067 8.268 3.640 1.00 95.94 83 ALA A O 1
ATOM 577 N N . CYS A 1 84 ? -13.319 8.266 3.523 1.00 95.81 84 CYS A N 1
ATOM 578 C CA . CYS A 1 84 ? -13.493 6.822 3.526 1.00 95.81 84 CYS A CA 1
ATOM 579 C C . CYS A 1 84 ? -14.269 6.359 2.289 1.00 95.81 84 CYS A C 1
ATOM 581 O O . CYS A 1 84 ? -15.133 7.072 1.779 1.00 95.81 84 CYS A O 1
ATOM 583 N N . MET A 1 85 ? -13.995 5.140 1.832 1.00 95.25 85 MET A N 1
ATOM 584 C CA . MET A 1 85 ? -14.710 4.479 0.745 1.00 95.25 85 MET A CA 1
ATOM 585 C C . MET A 1 85 ? -15.007 3.020 1.085 1.00 95.25 85 MET A C 1
ATOM 587 O O . MET A 1 85 ? -14.246 2.355 1.784 1.00 95.25 85 MET A O 1
ATOM 591 N N . GLN A 1 86 ? -16.116 2.503 0.564 1.00 93.81 86 GLN A N 1
ATOM 592 C CA . GLN A 1 86 ? -16.454 1.086 0.676 1.00 93.81 86 GLN A CA 1
ATOM 593 C C . GLN A 1 86 ? -15.675 0.276 -0.363 1.00 93.81 86 GLN A C 1
ATOM 595 O O . GLN A 1 86 ? -15.814 0.490 -1.568 1.00 93.81 86 GLN A O 1
ATOM 600 N N . LEU A 1 87 ? -14.905 -0.701 0.103 1.00 89.25 87 LEU A N 1
ATOM 601 C CA . LEU A 1 87 ? -14.259 -1.708 -0.725 1.00 89.25 87 LEU A CA 1
ATOM 602 C C . LEU A 1 87 ? -15.291 -2.782 -1.076 1.00 89.25 87 LEU A C 1
ATOM 604 O O . LEU A 1 87 ? -15.500 -3.760 -0.352 1.00 89.25 87 LEU A O 1
ATOM 608 N N . SER A 1 88 ? -15.972 -2.586 -2.202 1.00 76.56 88 SER A N 1
ATOM 609 C CA . SER A 1 88 ? -16.816 -3.629 -2.783 1.00 76.56 88 SER A CA 1
ATOM 610 C C . SER A 1 88 ? -15.936 -4.662 -3.484 1.00 76.56 88 SER A C 1
ATOM 612 O O . SER A 1 88 ? -15.074 -4.302 -4.285 1.00 76.56 88 SER A O 1
ATOM 614 N N . ARG A 1 89 ? -16.174 -5.959 -3.244 1.00 60.09 89 ARG A N 1
ATOM 615 C CA . ARG A 1 89 ? -15.615 -7.025 -4.093 1.00 60.09 89 ARG A CA 1
ATOM 616 C C . ARG A 1 89 ? -16.211 -6.853 -5.494 1.00 60.09 89 ARG A C 1
ATOM 618 O O . ARG A 1 89 ? -17.373 -7.179 -5.714 1.00 60.09 89 ARG A O 1
ATOM 625 N N . GLY A 1 90 ? -15.457 -6.232 -6.398 1.00 51.53 90 GLY A N 1
ATOM 626 C CA . GLY A 1 90 ? -15.970 -5.710 -7.664 1.00 51.53 90 GLY A CA 1
ATOM 627 C C . GLY A 1 90 ? -16.681 -6.754 -8.532 1.00 51.53 90 GLY A C 1
ATOM 628 O O . GLY A 1 90 ? -16.067 -7.710 -8.993 1.00 51.53 90 GLY A O 1
ATOM 629 N N . THR A 1 91 ? -17.963 -6.520 -8.817 1.00 40.09 91 THR A N 1
ATOM 630 C CA . THR A 1 91 ? -18.778 -7.247 -9.812 1.00 40.09 91 THR A CA 1
ATOM 631 C C . THR A 1 91 ? -19.202 -6.367 -11.001 1.00 40.09 91 THR A C 1
ATOM 633 O O . THR A 1 91 ? -20.052 -6.757 -11.794 1.00 40.09 91 THR A O 1
ATOM 636 N N . GLY A 1 92 ? -18.602 -5.185 -11.178 1.00 39.47 92 GLY A N 1
ATOM 637 C CA . GLY A 1 92 ? -18.987 -4.216 -12.215 1.00 39.47 92 GLY A CA 1
ATOM 638 C C . GLY A 1 92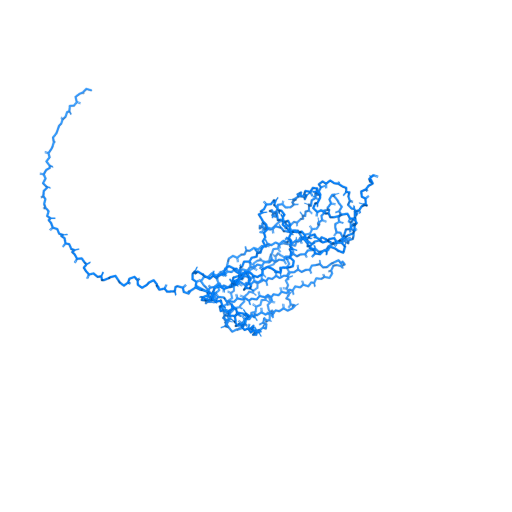 ? -17.964 -4.068 -13.342 1.00 39.47 92 GLY A C 1
ATOM 639 O O . GLY A 1 92 ? -17.256 -3.068 -13.408 1.00 39.47 92 GLY A O 1
ATOM 640 N N . GLY A 1 93 ? -17.863 -5.048 -14.242 1.00 44.03 93 GLY A N 1
ATOM 641 C CA . GLY A 1 93 ? -17.002 -4.946 -15.423 1.00 44.03 93 GLY A CA 1
ATOM 642 C C . GLY A 1 93 ? -17.650 -4.128 -16.545 1.00 44.03 93 GLY A C 1
ATOM 643 O O . GLY A 1 93 ? -18.445 -4.667 -17.310 1.00 44.03 93 GLY A O 1
ATOM 644 N N . LYS A 1 94 ? -17.274 -2.853 -16.706 1.00 47.47 94 LYS A N 1
ATOM 645 C CA . LYS A 1 94 ? -17.494 -2.121 -17.970 1.00 47.47 94 LYS A CA 1
ATOM 646 C C . LYS A 1 94 ? -16.699 -2.828 -19.086 1.00 47.47 94 LYS A C 1
ATOM 648 O O . LYS A 1 94 ? -15.570 -3.261 -18.836 1.00 47.47 94 LYS A O 1
ATOM 653 N N . ARG A 1 95 ? -17.290 -2.997 -20.281 1.00 51.22 95 ARG A N 1
ATOM 654 C CA . ARG A 1 95 ? -16.605 -3.594 -21.446 1.00 51.22 95 ARG A CA 1
ATOM 655 C C . ARG A 1 95 ? -15.344 -2.789 -21.761 1.00 51.22 95 ARG A C 1
ATOM 657 O O . ARG A 1 95 ? -15.412 -1.571 -21.881 1.00 51.22 95 ARG A O 1
ATOM 664 N N . VAL A 1 96 ? -14.232 -3.502 -21.870 1.00 54.38 96 VAL A N 1
ATOM 665 C CA . VAL A 1 96 ? -12.935 -2.986 -22.309 1.00 54.38 96 VAL A CA 1
ATOM 666 C C . VAL A 1 96 ? -13.026 -2.697 -23.804 1.00 54.38 96 VAL A C 1
ATOM 668 O O . VAL A 1 96 ? -13.496 -3.545 -24.562 1.00 54.38 96 VAL A O 1
ATOM 671 N N . THR A 1 97 ? -12.611 -1.507 -24.222 1.00 53.91 97 THR A N 1
ATOM 672 C CA . THR A 1 97 ? -12.372 -1.180 -25.632 1.00 53.91 97 THR A CA 1
ATOM 673 C C . THR A 1 97 ? -11.051 -1.802 -26.083 1.00 53.91 97 THR A C 1
ATOM 675 O O . THR A 1 97 ? -10.038 -1.638 -25.412 1.00 53.91 97 THR A O 1
ATOM 678 N N . GLU A 1 98 ? -11.067 -2.534 -27.198 1.00 54.97 98 GLU A N 1
ATOM 679 C CA . GLU A 1 98 ? -9.874 -3.144 -27.802 1.00 54.97 98 GLU A CA 1
ATOM 680 C C . GLU A 1 98 ? -8.806 -2.072 -28.108 1.00 54.97 98 GLU A C 1
ATOM 682 O O . GLU A 1 98 ? -9.127 -1.035 -28.686 1.00 54.97 98 GLU A O 1
ATOM 687 N N . GLY A 1 99 ? -7.544 -2.313 -27.720 1.00 56.22 99 GLY A N 1
ATOM 688 C CA . GLY A 1 99 ? -6.391 -1.482 -28.120 1.00 56.22 99 GLY A CA 1
ATOM 689 C C . GLY A 1 99 ? -5.529 -0.874 -27.002 1.00 56.22 99 GLY A C 1
ATOM 690 O O . GLY A 1 99 ? -4.525 -0.236 -27.303 1.00 56.22 99 GLY A O 1
ATOM 691 N N . THR A 1 100 ? -5.859 -1.078 -25.726 1.00 68.00 100 THR A N 1
ATOM 692 C CA . THR A 1 100 ? -5.161 -0.468 -24.570 1.00 68.00 100 THR A CA 1
ATOM 693 C C . THR A 1 100 ? -4.501 -1.503 -23.649 1.00 68.00 100 THR A C 1
ATOM 695 O O . THR A 1 100 ? -4.518 -1.375 -22.424 1.00 68.00 100 THR A O 1
ATOM 698 N N . SER A 1 101 ? -3.925 -2.555 -24.236 1.00 79.75 101 SER A N 1
ATOM 699 C CA . SER A 1 101 ? -3.249 -3.627 -23.498 1.00 79.75 101 SER A CA 1
ATOM 700 C C . SER A 1 101 ? -1.954 -3.145 -22.840 1.00 79.75 101 SER A C 1
ATOM 702 O O . SER A 1 101 ? -1.186 -2.383 -23.432 1.00 79.75 101 SER A O 1
ATOM 704 N N . VAL A 1 102 ? -1.681 -3.657 -21.646 1.00 88.94 102 VAL A N 1
ATOM 705 C CA . VAL A 1 102 ? -0.468 -3.409 -20.870 1.00 88.94 102 VAL A CA 1
ATOM 706 C C . VAL A 1 102 ? 0.421 -4.653 -20.919 1.00 88.94 102 VAL A C 1
ATOM 708 O O . VAL A 1 102 ? -0.048 -5.768 -20.689 1.00 88.94 102 VAL A O 1
ATOM 711 N N . VAL A 1 103 ? 1.714 -4.478 -21.198 1.00 93.38 103 VAL A N 1
ATOM 712 C CA . VAL A 1 103 ? 2.672 -5.592 -21.282 1.00 93.38 103 VAL A CA 1
ATOM 713 C C . VAL A 1 103 ? 3.590 -5.580 -20.067 1.00 93.38 103 VAL A C 1
ATOM 715 O O . VAL A 1 103 ? 4.193 -4.561 -19.736 1.00 93.38 103 VAL A O 1
ATOM 718 N N . LEU A 1 104 ? 3.711 -6.727 -19.406 1.00 95.25 104 LEU A N 1
ATOM 719 C CA . LEU A 1 104 ? 4.635 -6.944 -18.300 1.00 95.25 104 LEU A CA 1
ATOM 720 C C . LEU A 1 104 ? 5.969 -7.470 -18.839 1.00 95.25 104 LEU A C 1
ATOM 722 O O . LEU A 1 104 ? 6.059 -8.598 -19.323 1.00 95.25 104 LEU A O 1
ATOM 726 N N . LEU A 1 105 ? 7.005 -6.645 -18.767 1.00 96.69 105 LEU A N 1
ATOM 727 C CA . LEU A 1 105 ? 8.325 -6.943 -19.301 1.00 96.69 105 LEU A CA 1
ATOM 728 C C . LEU A 1 105 ? 9.086 -7.943 -18.425 1.00 96.69 105 LEU A C 1
ATOM 730 O O . LEU A 1 105 ? 9.051 -7.876 -17.194 1.00 96.69 105 LEU A O 1
ATOM 734 N N . ASP A 1 106 ? 9.841 -8.822 -19.082 1.00 96.44 106 ASP A N 1
ATOM 735 C CA . ASP A 1 106 ? 10.896 -9.598 -18.440 1.00 96.44 106 ASP A CA 1
ATOM 736 C C . ASP A 1 106 ? 12.209 -8.803 -18.474 1.00 96.44 106 ASP A C 1
ATOM 738 O O . ASP A 1 106 ? 12.754 -8.524 -19.541 1.00 96.44 106 ASP A O 1
ATOM 742 N N . VAL A 1 107 ? 12.704 -8.424 -17.299 1.00 96.75 107 VAL A N 1
ATOM 743 C CA . VAL A 1 107 ? 13.956 -7.680 -17.098 1.00 96.75 107 VAL A CA 1
ATOM 744 C C . VAL A 1 107 ? 15.089 -8.558 -16.553 1.00 96.75 107 VAL A C 1
ATOM 746 O O . VAL A 1 107 ? 16.137 -8.055 -16.145 1.00 96.75 107 VAL A O 1
ATOM 749 N N . GLY A 1 108 ? 14.900 -9.880 -16.530 1.00 96.00 108 GLY A N 1
ATOM 750 C CA . GLY A 1 108 ? 15.864 -10.831 -15.991 1.00 96.00 108 GLY A CA 1
ATOM 751 C C . GLY A 1 108 ? 15.861 -10.896 -14.462 1.00 96.00 108 GLY A C 1
ATOM 752 O O . GLY A 1 108 ? 14.815 -10.953 -13.822 1.00 96.00 108 GLY A O 1
ATOM 753 N N . ALA A 1 109 ? 17.048 -10.970 -13.856 1.00 97.19 109 ALA A N 1
ATOM 754 C CA . ALA A 1 109 ? 17.178 -11.196 -12.419 1.00 97.19 109 ALA A CA 1
ATOM 755 C C . ALA A 1 109 ? 16.805 -9.949 -11.601 1.00 97.19 109 ALA A C 1
ATOM 757 O O . ALA A 1 109 ? 17.370 -8.875 -11.808 1.00 97.19 109 ALA A O 1
ATOM 758 N N . VAL A 1 110 ? 15.920 -10.120 -10.615 1.00 98.25 110 VAL A N 1
ATOM 759 C CA . VAL A 1 110 ? 15.543 -9.081 -9.647 1.00 98.25 110 VAL A CA 1
ATOM 760 C C . VAL A 1 110 ? 15.798 -9.605 -8.237 1.00 98.25 110 VAL A C 1
ATOM 762 O O . VAL A 1 110 ? 15.374 -10.710 -7.897 1.00 98.25 110 VAL A O 1
ATOM 765 N N . THR A 1 111 ? 16.482 -8.828 -7.400 1.00 98.12 111 THR A N 1
ATOM 766 C CA . THR A 1 111 ? 16.709 -9.176 -5.987 1.00 98.12 111 THR A CA 1
ATOM 767 C C . THR A 1 111 ? 16.391 -7.994 -5.084 1.00 98.12 111 THR A C 1
ATOM 769 O O . THR A 1 111 ? 16.759 -6.869 -5.414 1.00 98.12 111 THR A O 1
ATOM 772 N N . LEU A 1 112 ? 15.781 -8.241 -3.928 1.00 98.19 112 LEU A N 1
ATOM 773 C CA . LEU A 1 112 ? 15.510 -7.233 -2.903 1.00 98.19 112 LEU A CA 1
ATOM 774 C C . LEU A 1 112 ? 15.997 -7.741 -1.547 1.00 98.19 112 LEU A C 1
ATOM 776 O O . LEU A 1 112 ? 15.626 -8.841 -1.149 1.00 98.19 112 LEU A O 1
ATOM 780 N N . ALA A 1 113 ? 16.803 -6.952 -0.835 1.00 95.88 113 ALA A N 1
ATOM 781 C CA . ALA A 1 113 ? 17.353 -7.322 0.476 1.00 95.88 113 ALA A CA 1
ATOM 782 C C . ALA A 1 113 ? 17.994 -8.728 0.470 1.00 95.88 113 ALA A C 1
ATOM 784 O O . ALA A 1 113 ? 17.753 -9.552 1.346 1.00 95.88 113 ALA A O 1
ATOM 785 N N . ASN A 1 114 ? 18.777 -9.021 -0.576 1.00 93.31 114 ASN A N 1
ATOM 786 C CA . ASN A 1 114 ? 19.391 -10.329 -0.857 1.00 93.31 114 ASN A CA 1
ATOM 787 C C . ASN A 1 114 ? 18.421 -11.490 -1.149 1.00 93.31 114 ASN A C 1
ATOM 789 O O . ASN A 1 114 ? 18.879 -12.588 -1.465 1.00 93.31 114 ASN A O 1
ATOM 793 N N . ALA A 1 115 ? 17.106 -11.269 -1.124 1.00 97.38 115 ALA A N 1
ATOM 794 C CA . ALA A 1 115 ? 16.122 -12.252 -1.553 1.00 97.38 115 ALA A CA 1
ATOM 795 C C . ALA A 1 115 ? 15.924 -12.170 -3.080 1.00 97.38 115 ALA A C 1
ATOM 797 O O . ALA A 1 115 ? 15.575 -11.103 -3.594 1.00 97.38 115 ALA A O 1
ATOM 798 N N . PRO A 1 116 ? 16.132 -13.262 -3.838 1.00 97.75 116 PRO A N 1
ATOM 799 C CA . PRO A 1 116 ? 15.792 -13.290 -5.254 1.00 97.75 116 PRO A CA 1
ATOM 800 C C . PRO A 1 116 ? 14.273 -13.328 -5.442 1.00 97.75 116 PRO A C 1
ATOM 802 O O . PRO A 1 116 ? 13.584 -14.140 -4.820 1.00 97.75 116 PRO A O 1
ATOM 805 N N . LEU A 1 117 ? 13.750 -12.481 -6.328 1.00 98.44 117 LEU A N 1
ATOM 806 C CA . LEU A 1 117 ? 12.343 -12.511 -6.710 1.00 98.44 117 LEU A CA 1
ATOM 807 C C . LEU A 1 117 ? 12.169 -13.459 -7.900 1.00 98.44 117 LEU A C 1
ATOM 809 O O . LEU A 1 117 ? 12.829 -13.333 -8.930 1.00 98.44 117 LEU A O 1
ATOM 813 N N . GLN A 1 118 ? 11.251 -14.409 -7.757 1.00 98.19 118 GLN A N 1
ATOM 814 C CA . GLN A 1 118 ? 10.967 -15.426 -8.762 1.00 98.19 118 GLN A CA 1
ATOM 815 C C . GLN A 1 118 ? 10.018 -14.877 -9.824 1.00 98.19 118 GLN A C 1
ATOM 817 O O . GLN A 1 118 ? 8.924 -14.410 -9.490 1.00 98.19 118 GLN A O 1
ATOM 822 N N . ALA A 1 119 ? 10.427 -14.968 -11.089 1.00 97.69 119 ALA A N 1
ATOM 823 C CA . ALA A 1 119 ? 9.598 -14.605 -12.230 1.00 97.69 119 ALA A CA 1
ATOM 824 C C . ALA A 1 119 ? 8.442 -15.604 -12.404 1.00 97.69 119 ALA A C 1
ATOM 826 O O . ALA A 1 119 ? 8.634 -16.821 -12.374 1.00 97.69 119 ALA A O 1
ATOM 827 N N . ARG A 1 120 ? 7.233 -15.086 -12.605 1.00 96.44 120 ARG A N 1
ATOM 828 C CA . ARG A 1 120 ? 6.014 -15.849 -12.876 1.00 96.44 120 ARG A CA 1
ATOM 829 C C . ARG A 1 120 ? 5.317 -15.254 -14.088 1.00 96.44 120 ARG A C 1
ATOM 831 O O . ARG A 1 120 ? 5.101 -14.046 -14.144 1.00 96.44 120 ARG A O 1
ATOM 838 N N . GLN A 1 121 ? 4.949 -16.116 -15.030 1.00 95.38 121 GLN A N 1
ATOM 839 C CA . GLN A 1 121 ? 4.183 -15.712 -16.203 1.00 95.38 121 GLN A CA 1
ATOM 840 C C . GLN A 1 121 ? 2.722 -15.467 -15.820 1.00 95.38 121 GLN A C 1
ATOM 842 O O . GLN A 1 121 ? 2.081 -16.310 -15.189 1.00 95.38 121 GLN A O 1
ATOM 847 N N . VAL A 1 122 ? 2.209 -14.311 -16.213 1.00 92.12 122 VAL A N 1
ATOM 848 C CA . VAL A 1 122 ? 0.804 -13.930 -16.146 1.00 92.12 122 VAL A CA 1
ATOM 849 C C . VAL A 1 122 ? 0.206 -14.212 -17.524 1.00 92.12 122 VAL A C 1
ATOM 851 O O . VAL A 1 122 ? 0.649 -13.603 -18.505 1.00 92.12 122 VAL A O 1
ATOM 854 N N . PRO A 1 123 ? -0.756 -15.149 -17.625 1.00 87.50 123 PRO A N 1
ATOM 855 C CA . PRO A 1 123 ? -1.447 -15.398 -18.883 1.00 87.50 123 PRO A CA 1
ATOM 856 C C . PRO A 1 123 ? -2.232 -14.153 -19.288 1.00 87.50 123 PRO A C 1
ATOM 858 O O . PRO A 1 123 ? -2.580 -13.347 -18.429 1.00 87.50 123 PRO A O 1
ATOM 861 N N . ASP A 1 124 ? -2.539 -14.015 -20.575 1.00 84.38 124 ASP A N 1
ATOM 862 C CA . ASP A 1 124 ? -3.322 -12.879 -21.049 1.00 84.38 124 ASP A CA 1
ATOM 863 C C . ASP A 1 124 ? -4.710 -12.841 -20.383 1.00 84.38 124 ASP A C 1
ATOM 865 O O . ASP A 1 124 ? -5.584 -13.678 -20.638 1.00 84.38 124 ASP A O 1
ATOM 869 N N . VAL A 1 125 ? -4.901 -11.878 -19.478 1.00 79.75 125 VAL A N 1
ATOM 870 C CA . VAL A 1 125 ? -6.159 -11.688 -18.759 1.00 79.75 125 VAL A CA 1
ATOM 871 C C . VAL A 1 125 ? -7.050 -10.769 -19.581 1.00 79.75 125 VAL A C 1
ATOM 873 O O . VAL A 1 125 ? -6.950 -9.548 -19.490 1.00 79.75 125 VAL A O 1
ATOM 876 N N . ALA A 1 126 ? -7.965 -11.360 -20.348 1.00 78.06 126 ALA A N 1
ATOM 877 C CA . ALA A 1 126 ? -8.973 -10.634 -21.126 1.00 78.06 126 ALA A CA 1
ATOM 878 C C . ALA A 1 126 ? -8.388 -9.605 -22.121 1.00 78.06 126 ALA A C 1
ATOM 880 O O . ALA A 1 126 ? -8.988 -8.546 -22.316 1.00 78.06 126 ALA A O 1
ATOM 881 N N . ASN A 1 127 ? -7.242 -9.911 -22.742 1.00 78.81 127 ASN A N 1
ATOM 882 C CA . ASN A 1 127 ? -6.515 -9.038 -23.674 1.00 78.81 127 ASN A CA 1
ATOM 883 C C . ASN A 1 127 ? -6.043 -7.715 -23.036 1.00 78.81 127 ASN A C 1
ATOM 885 O O . ASN A 1 127 ? -5.835 -6.721 -23.733 1.00 78.81 127 ASN A O 1
ATOM 889 N N . LEU A 1 128 ? -5.922 -7.670 -21.702 1.00 84.06 128 LEU A N 1
ATOM 890 C CA . LEU A 1 128 ? -5.537 -6.468 -20.953 1.00 84.06 128 LEU A CA 1
ATOM 891 C C . LEU A 1 128 ? -4.100 -6.504 -20.453 1.00 84.06 128 LEU A C 1
ATOM 893 O O . LEU A 1 128 ? -3.467 -5.453 -20.375 1.00 84.06 128 LEU A O 1
ATOM 897 N N . LEU A 1 129 ? -3.629 -7.673 -20.022 1.00 87.75 129 LEU A N 1
ATOM 898 C CA . LEU A 1 129 ? -2.402 -7.798 -19.246 1.00 87.75 129 LEU A CA 1
ATOM 899 C C . LEU A 1 129 ? -1.769 -9.167 -19.472 1.00 87.75 129 LEU A C 1
ATOM 901 O O . LEU A 1 129 ? -2.390 -10.186 -19.179 1.00 87.75 129 LEU A O 1
ATOM 905 N N . SER A 1 130 ? -0.516 -9.177 -19.918 1.00 91.44 130 SER A N 1
ATOM 906 C CA . SER A 1 130 ? 0.270 -10.398 -20.130 1.00 91.44 130 SER A CA 1
ATOM 907 C C . SER A 1 130 ? 1.752 -10.155 -19.857 1.00 91.44 130 SER A C 1
ATOM 909 O O . SER A 1 130 ? 2.230 -9.046 -20.103 1.00 91.44 130 SER A O 1
ATOM 911 N N . GLY A 1 131 ? 2.487 -11.183 -19.423 1.00 94.81 131 GLY A N 1
ATOM 912 C CA . GLY A 1 131 ? 3.953 -11.159 -19.304 1.00 94.81 131 GLY A CA 1
ATOM 913 C C . GLY A 1 131 ? 4.466 -11.558 -17.918 1.00 94.81 131 GLY A C 1
ATOM 914 O O . GLY A 1 131 ? 3.881 -12.430 -17.285 1.00 94.81 131 GLY A O 1
ATOM 915 N N . SER A 1 132 ? 5.550 -10.950 -17.428 1.00 96.50 132 SER A N 1
ATOM 916 C CA . SER A 1 132 ? 6.263 -11.413 -16.221 1.00 96.50 132 SER A CA 1
ATOM 917 C C . SER A 1 132 ? 6.000 -10.575 -14.959 1.00 96.50 132 SER A C 1
ATOM 919 O O . SER A 1 132 ? 6.137 -9.354 -14.959 1.00 96.50 132 SER A O 1
ATOM 921 N N . VAL A 1 133 ? 5.714 -11.235 -13.831 1.00 97.19 133 VAL A N 1
ATOM 922 C CA . VAL A 1 133 ? 5.711 -10.630 -12.482 1.00 97.19 133 VAL A CA 1
ATOM 923 C C . VAL A 1 133 ? 6.741 -11.328 -11.605 1.00 97.19 133 VAL A C 1
ATOM 925 O O . VAL A 1 133 ? 6.825 -12.553 -11.596 1.00 97.19 133 VAL A O 1
ATOM 928 N N . TYR A 1 134 ? 7.496 -10.565 -10.822 1.00 98.25 134 TYR A N 1
ATOM 929 C CA . TYR A 1 134 ? 8.527 -11.089 -9.928 1.00 98.25 134 TYR A CA 1
ATOM 930 C C . TYR A 1 134 ? 8.015 -11.091 -8.494 1.00 98.25 134 TYR A C 1
ATOM 932 O O . TYR A 1 134 ? 7.519 -10.068 -8.035 1.00 98.25 134 TYR A O 1
ATOM 940 N N . THR A 1 135 ? 8.134 -12.207 -7.774 1.00 98.19 135 THR A N 1
ATOM 941 C CA . THR A 1 135 ? 7.579 -12.353 -6.414 1.00 98.19 135 THR A CA 1
ATOM 942 C C . THR A 1 135 ? 8.553 -13.022 -5.449 1.00 98.19 135 THR A C 1
ATOM 944 O O . THR A 1 135 ? 9.265 -13.953 -5.825 1.00 98.19 135 THR A O 1
ATOM 947 N N . ALA A 1 136 ? 8.547 -12.594 -4.189 1.00 98.00 136 ALA A N 1
ATOM 948 C CA . ALA A 1 136 ? 9.200 -13.270 -3.072 1.00 98.00 136 ALA A CA 1
ATOM 949 C C . ALA A 1 136 ? 8.248 -13.293 -1.868 1.00 98.00 136 ALA A C 1
ATOM 951 O O . ALA A 1 136 ? 7.740 -12.253 -1.460 1.00 98.00 136 ALA A O 1
ATOM 952 N N . SER A 1 137 ? 8.011 -14.476 -1.294 1.00 93.94 137 SER A N 1
ATOM 953 C CA . SER A 1 137 ? 7.100 -14.675 -0.151 1.00 93.94 137 SER A CA 1
ATOM 954 C C . SER A 1 137 ? 7.741 -14.405 1.214 1.00 93.94 137 SER A C 1
ATOM 956 O O . SER A 1 137 ? 7.069 -14.465 2.242 1.00 93.94 137 SER A O 1
ATOM 958 N N . THR A 1 138 ? 9.053 -14.188 1.221 1.00 93.25 138 THR A N 1
ATOM 959 C CA . THR A 1 138 ? 9.864 -13.983 2.417 1.00 93.25 138 THR A CA 1
ATOM 960 C C . THR A 1 138 ? 11.020 -13.066 2.056 1.00 93.25 138 THR A C 1
ATOM 962 O O . THR A 1 138 ? 11.942 -13.464 1.344 1.00 93.25 138 THR A O 1
ATOM 965 N N . VAL A 1 139 ? 10.955 -11.831 2.542 1.00 96.12 139 VAL A N 1
ATOM 966 C CA . VAL A 1 139 ? 12.019 -10.831 2.410 1.00 96.12 139 VAL A CA 1
ATOM 967 C C . VAL A 1 139 ? 12.397 -10.341 3.801 1.00 96.12 139 VAL A C 1
ATOM 969 O O . VAL A 1 139 ? 11.519 -10.056 4.618 1.00 96.12 139 VAL A O 1
ATOM 972 N N . ASP A 1 140 ? 13.694 -10.250 4.086 1.00 94.06 140 ASP A N 1
ATOM 973 C CA . ASP A 1 140 ? 14.162 -9.689 5.351 1.00 94.06 140 ASP A CA 1
ATOM 974 C C . ASP A 1 140 ? 14.115 -8.160 5.287 1.00 94.06 140 ASP A C 1
ATOM 976 O O . ASP A 1 140 ? 15.019 -7.492 4.785 1.00 94.06 140 ASP A O 1
ATOM 980 N N . VAL A 1 141 ? 12.984 -7.610 5.722 1.00 95.69 141 VAL A N 1
ATOM 981 C CA . VAL A 1 141 ? 12.753 -6.169 5.779 1.00 95.69 141 VAL A CA 1
ATOM 982 C C . VAL A 1 141 ? 12.871 -5.725 7.227 1.00 95.69 141 VAL A C 1
ATOM 984 O O . VAL A 1 141 ? 12.032 -6.073 8.059 1.00 95.69 141 VAL A O 1
ATOM 987 N N . VAL A 1 142 ? 13.880 -4.917 7.531 1.00 94.88 142 VAL A N 1
ATOM 988 C CA . VAL A 1 142 ? 14.024 -4.282 8.844 1.00 94.88 142 VAL A CA 1
ATOM 989 C C . VAL A 1 142 ? 13.510 -2.840 8.744 1.00 94.88 142 VAL A C 1
ATOM 991 O O . VAL A 1 142 ? 14.031 -2.075 7.929 1.00 94.88 142 VAL A O 1
ATOM 994 N N . PRO A 1 143 ? 12.490 -2.440 9.529 1.00 95.06 143 PRO A N 1
ATOM 995 C CA . PRO A 1 143 ? 11.982 -1.071 9.504 1.00 95.06 143 PRO A CA 1
ATOM 996 C C . PRO A 1 143 ? 13.079 -0.033 9.751 1.00 95.06 143 PRO A C 1
ATOM 998 O O . PRO A 1 143 ? 13.968 -0.233 10.580 1.00 95.06 143 PRO A O 1
ATOM 1001 N N . GLY A 1 144 ? 13.022 1.079 9.021 1.00 94.50 144 GLY A N 1
ATOM 1002 C CA . GLY A 1 144 ? 14.000 2.160 9.124 1.00 94.50 144 GLY A CA 1
ATOM 1003 C C . GLY A 1 144 ? 15.388 1.843 8.558 1.00 94.50 144 GLY A C 1
ATOM 1004 O O . GLY A 1 144 ? 16.269 2.696 8.648 1.00 94.50 144 GLY A O 1
ATOM 1005 N N . GLN A 1 145 ? 15.610 0.672 7.953 1.00 96.00 145 GLN A N 1
ATOM 1006 C CA . GLN A 1 145 ? 16.875 0.325 7.296 1.00 96.00 145 GLN A CA 1
ATOM 1007 C C . GLN A 1 145 ? 16.798 0.503 5.777 1.00 96.00 145 GLN A C 1
ATOM 1009 O O . GLN A 1 145 ? 15.737 0.370 5.163 1.00 96.00 145 GLN A O 1
ATOM 1014 N N . ALA A 1 146 ? 17.943 0.791 5.162 1.00 96.94 146 ALA A N 1
ATOM 1015 C CA . ALA A 1 146 ? 18.065 0.761 3.714 1.00 96.94 146 ALA A CA 1
ATOM 1016 C C . ALA A 1 146 ? 18.069 -0.693 3.216 1.00 96.94 146 ALA A C 1
ATOM 1018 O O . ALA A 1 146 ? 18.722 -1.560 3.797 1.00 96.94 146 ALA A O 1
ATOM 1019 N N . LEU A 1 147 ? 17.364 -0.950 2.119 1.00 97.25 147 LEU A N 1
ATOM 1020 C CA . LEU A 1 147 ? 17.342 -2.225 1.417 1.00 97.25 147 LEU A CA 1
ATOM 1021 C C . LEU A 1 147 ? 18.040 -2.070 0.072 1.00 97.25 147 LEU A C 1
ATOM 1023 O O . LEU A 1 147 ? 17.864 -1.068 -0.624 1.00 97.25 147 LEU A O 1
ATOM 1027 N N . GLU A 1 148 ? 18.791 -3.090 -0.320 1.00 97.75 148 GLU A N 1
ATOM 1028 C CA . GLU A 1 148 ? 19.356 -3.163 -1.659 1.00 97.75 148 GLU A CA 1
ATOM 1029 C C . GLU A 1 148 ? 18.322 -3.740 -2.633 1.00 97.75 148 GLU A C 1
ATOM 1031 O O . GLU A 1 148 ? 17.889 -4.883 -2.473 1.00 97.75 148 GLU A O 1
ATOM 1036 N N . LEU A 1 149 ? 17.937 -2.961 -3.643 1.00 98.25 149 LEU A N 1
ATOM 1037 C CA . LEU A 1 149 ? 17.168 -3.408 -4.800 1.00 98.25 149 LEU A CA 1
ATOM 1038 C C . LEU A 1 149 ? 18.117 -3.535 -5.994 1.00 98.25 149 LEU A C 1
ATOM 1040 O O . LEU A 1 149 ? 18.749 -2.558 -6.395 1.00 98.25 149 LEU A O 1
ATOM 1044 N N . ARG A 1 150 ? 18.194 -4.729 -6.579 1.00 98.06 150 ARG A N 1
ATOM 1045 C CA . ARG A 1 150 ? 19.027 -5.020 -7.748 1.00 98.06 150 ARG A CA 1
ATOM 1046 C C . ARG A 1 150 ? 18.174 -5.489 -8.913 1.00 98.06 150 ARG A C 1
ATOM 1048 O O . ARG A 1 150 ? 17.329 -6.370 -8.738 1.00 98.06 150 ARG A O 1
ATOM 1055 N N . VAL A 1 151 ? 18.439 -4.941 -10.093 1.00 97.62 151 VAL A N 1
ATOM 1056 C CA . VAL A 1 151 ? 17.840 -5.354 -11.368 1.00 97.62 151 VAL A CA 1
ATOM 1057 C C . VAL A 1 151 ? 18.984 -5.617 -12.339 1.00 97.62 151 VAL A C 1
ATOM 1059 O O . VAL A 1 151 ? 19.750 -4.716 -12.675 1.00 97.62 151 VAL A O 1
ATOM 1062 N N . GLY A 1 152 ? 19.164 -6.875 -12.739 1.00 94.50 152 GLY A N 1
ATOM 1063 C CA . GLY A 1 152 ? 20.350 -7.298 -13.476 1.00 94.50 152 GLY A CA 1
ATOM 1064 C C . GLY A 1 152 ? 21.630 -7.036 -12.674 1.00 94.50 152 GLY A C 1
ATOM 1065 O O . GLY A 1 152 ? 21.884 -7.697 -11.666 1.00 94.50 152 GLY A O 1
ATOM 1066 N N . ARG A 1 153 ? 22.452 -6.089 -13.140 1.00 93.75 153 ARG A N 1
ATOM 1067 C CA . ARG A 1 153 ? 23.713 -5.686 -12.486 1.00 93.75 153 ARG A CA 1
ATOM 1068 C C . ARG A 1 153 ? 23.613 -4.357 -11.742 1.00 93.75 153 ARG A C 1
ATOM 1070 O O . ARG A 1 153 ? 24.529 -4.029 -10.994 1.00 93.75 153 ARG A O 1
ATOM 1077 N N . ASP A 1 154 ? 22.538 -3.607 -11.952 1.00 96.62 154 ASP A N 1
ATOM 1078 C CA . ASP A 1 154 ? 22.354 -2.292 -11.355 1.00 96.62 154 ASP A CA 1
ATOM 1079 C C . ASP A 1 154 ? 21.747 -2.423 -9.964 1.00 96.62 154 ASP A C 1
ATOM 1081 O O . ASP A 1 154 ? 20.779 -3.158 -9.756 1.00 96.62 154 ASP A O 1
ATOM 1085 N N . THR A 1 155 ? 22.313 -1.677 -9.021 1.00 97.25 155 THR A N 1
ATOM 1086 C CA . THR A 1 155 ? 21.901 -1.648 -7.619 1.00 97.25 155 THR A CA 1
ATOM 1087 C C . THR A 1 155 ? 21.404 -0.252 -7.260 1.00 97.25 155 THR A C 1
ATOM 1089 O O . THR A 1 155 ? 22.037 0.751 -7.582 1.00 97.25 155 THR A O 1
ATOM 1092 N N . THR A 1 156 ? 20.291 -0.187 -6.536 1.00 97.38 156 THR A N 1
ATOM 1093 C CA . THR A 1 156 ? 19.760 1.029 -5.915 1.00 97.38 156 THR A CA 1
ATOM 1094 C C . THR A 1 156 ? 19.416 0.749 -4.456 1.00 97.38 156 THR A C 1
ATOM 1096 O O . THR A 1 156 ? 18.874 -0.305 -4.129 1.00 97.38 156 THR A O 1
ATOM 1099 N N . LEU A 1 157 ? 19.723 1.694 -3.568 1.00 97.75 157 LEU A N 1
ATOM 1100 C CA . LEU A 1 157 ? 19.309 1.631 -2.168 1.00 97.75 157 LEU A CA 1
ATOM 1101 C C . LEU A 1 157 ? 17.948 2.299 -1.998 1.00 97.75 157 LEU A C 1
ATOM 1103 O O . LEU A 1 157 ? 17.727 3.404 -2.494 1.00 97.75 157 LEU A O 1
ATOM 1107 N N . VAL A 1 158 ? 17.054 1.639 -1.269 1.00 97.06 158 VAL A N 1
ATOM 1108 C CA . VAL A 1 158 ? 15.720 2.154 -0.951 1.00 97.06 158 VAL A CA 1
ATOM 1109 C C . VAL A 1 158 ? 15.490 2.127 0.546 1.00 97.06 158 VAL A C 1
ATOM 1111 O O . VAL A 1 158 ? 15.810 1.152 1.216 1.00 97.06 158 VAL A O 1
ATOM 1114 N N . GLN A 1 159 ? 14.963 3.216 1.091 1.00 96.62 159 GLN A N 1
ATOM 1115 C CA . GLN A 1 159 ? 14.804 3.372 2.530 1.00 96.62 159 GLN A CA 1
ATOM 1116 C C . GLN A 1 159 ? 13.466 2.776 2.978 1.00 96.62 159 GLN A C 1
ATOM 1118 O O . GLN A 1 159 ? 12.414 3.302 2.618 1.00 96.62 159 GLN A O 1
ATOM 1123 N N . ALA A 1 160 ? 13.496 1.708 3.780 1.00 96.19 160 ALA A N 1
ATOM 1124 C CA . ALA A 1 160 ? 12.280 1.197 4.404 1.00 96.19 160 ALA A CA 1
ATOM 1125 C C . ALA A 1 160 ? 11.753 2.219 5.430 1.00 96.19 160 ALA A C 1
ATOM 1127 O O . ALA A 1 160 ? 12.560 2.830 6.152 1.00 96.19 160 ALA A O 1
ATOM 1128 N N . PRO A 1 161 ? 10.425 2.409 5.531 1.00 95.69 161 PRO A N 1
ATOM 1129 C CA . PRO A 1 161 ? 9.843 3.322 6.500 1.00 95.69 161 PRO A CA 1
ATOM 1130 C C . PRO A 1 161 ? 10.047 2.814 7.927 1.00 95.69 161 PRO A C 1
ATOM 1132 O O . PRO A 1 161 ? 10.363 1.644 8.170 1.00 95.69 161 PRO A O 1
ATOM 1135 N N . GLN A 1 162 ? 9.859 3.714 8.889 1.00 94.50 162 GLN A N 1
ATOM 1136 C CA . GLN A 1 162 ? 9.792 3.344 10.299 1.00 94.50 162 GLN A CA 1
ATOM 1137 C C . GLN A 1 162 ? 8.584 2.434 10.551 1.00 94.50 162 GLN A C 1
ATOM 1139 O O . GLN A 1 162 ? 7.584 2.477 9.829 1.00 94.50 162 GLN A O 1
ATOM 1144 N N . ASP A 1 163 ? 8.671 1.609 11.590 1.00 91.62 1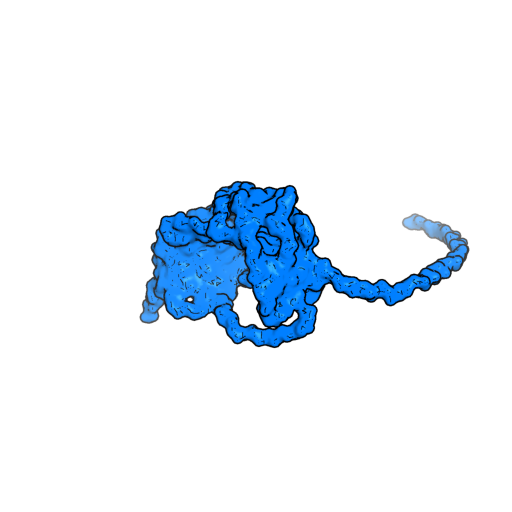63 ASP A N 1
ATOM 1145 C CA . ASP A 1 163 ? 7.580 0.708 11.957 1.00 91.62 163 ASP A CA 1
ATOM 1146 C C . ASP A 1 163 ? 6.378 1.494 12.504 1.00 91.62 163 ASP A C 1
ATOM 1148 O O . ASP A 1 163 ? 6.533 2.533 13.157 1.00 91.62 163 ASP A O 1
ATOM 1152 N N . LEU A 1 164 ? 5.175 0.983 12.257 1.00 91.06 164 LEU A N 1
ATOM 1153 C CA . LEU A 1 164 ? 3.933 1.522 12.799 1.00 91.06 164 LEU A CA 1
ATOM 1154 C C . LEU A 1 164 ? 3.787 1.064 14.257 1.00 91.06 164 LEU A C 1
ATOM 1156 O O . LEU A 1 164 ? 3.090 0.107 14.559 1.00 91.06 164 LEU A O 1
ATOM 1160 N N . SER A 1 165 ? 4.504 1.687 15.184 1.00 90.81 165 SER A N 1
ATOM 1161 C CA . SER A 1 165 ? 4.557 1.232 16.581 1.00 90.81 165 SER A CA 1
ATOM 1162 C C . SER A 1 165 ? 3.535 1.939 17.473 1.00 90.81 165 SER A C 1
ATOM 1164 O O . SER A 1 165 ? 3.061 3.025 17.148 1.00 90.81 165 SER A O 1
ATOM 1166 N N . SER A 1 166 ? 3.210 1.328 18.619 1.00 92.12 166 SER A N 1
ATOM 1167 C CA . SER A 1 166 ? 2.360 1.930 19.661 1.00 92.12 166 SER A CA 1
ATOM 1168 C C . SER A 1 166 ? 1.009 2.438 19.145 1.00 92.12 166 SER A C 1
ATOM 1170 O O . SER A 1 166 ? 0.574 3.519 19.538 1.00 92.12 166 SER A O 1
ATOM 1172 N N . VAL A 1 167 ? 0.374 1.677 18.248 1.00 94.62 167 VAL A N 1
ATOM 1173 C CA . VAL A 1 167 ? -0.951 2.015 17.718 1.00 94.62 167 VAL A CA 1
ATOM 1174 C C . VAL A 1 167 ? -1.956 2.017 18.863 1.00 94.62 167 VAL A C 1
ATOM 1176 O O . VAL A 1 167 ? -2.051 1.036 19.602 1.00 94.62 167 VAL A O 1
ATOM 1179 N N . ARG A 1 168 ? -2.702 3.110 19.017 1.00 96.00 168 ARG A N 1
ATOM 1180 C CA . ARG A 1 168 ? -3.754 3.250 20.021 1.00 96.00 168 ARG A CA 1
ATOM 1181 C C . ARG A 1 168 ? -5.057 3.674 19.382 1.00 96.00 168 ARG A C 1
ATOM 1183 O O . ARG A 1 168 ? -5.047 4.476 18.458 1.00 96.00 168 ARG A O 1
ATOM 1190 N N . ILE A 1 169 ? -6.166 3.165 19.910 1.00 95.38 169 ILE A N 1
ATOM 1191 C CA . ILE A 1 169 ? -7.513 3.576 19.513 1.00 95.38 169 ILE A CA 1
ATOM 1192 C C . ILE A 1 169 ? -8.290 3.991 20.751 1.00 95.38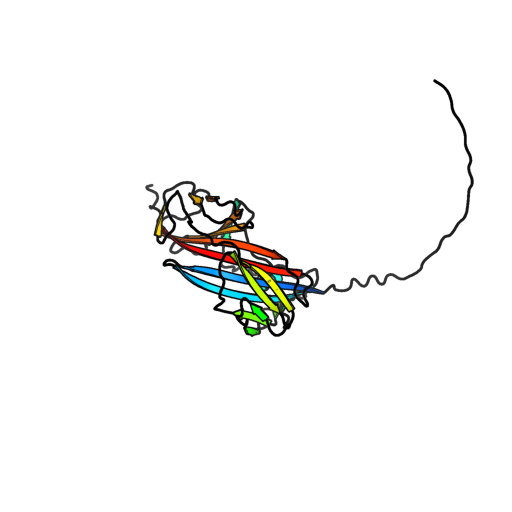 169 ILE A C 1
ATOM 1194 O O . ILE A 1 169 ? -8.387 3.215 21.701 1.00 95.38 169 ILE A O 1
ATOM 1198 N N . GLN A 1 170 ? -8.815 5.218 20.755 1.00 94.69 170 GLN A N 1
ATOM 1199 C CA . GLN A 1 170 ? -9.450 5.834 21.927 1.00 94.69 170 GLN A CA 1
ATOM 1200 C C . GLN A 1 170 ? -8.552 5.723 23.177 1.00 94.69 170 GLN A C 1
ATOM 1202 O O . GLN A 1 170 ? -8.995 5.359 24.266 1.00 94.69 170 GLN A O 1
ATOM 1207 N N . GLY A 1 171 ? -7.247 5.949 22.992 1.00 94.19 171 GLY A N 1
ATOM 1208 C CA . GLY A 1 171 ? -6.231 5.844 24.041 1.00 94.19 171 GLY A CA 1
ATOM 1209 C C . GLY A 1 171 ? -5.842 4.419 24.467 1.00 94.19 171 GLY A C 1
ATOM 1210 O O . GLY A 1 171 ? -4.899 4.271 25.245 1.00 94.19 171 GLY A O 1
ATOM 1211 N N . GLN A 1 172 ? -6.500 3.371 23.961 1.00 94.44 172 GLN A N 1
ATOM 1212 C CA . GLN A 1 172 ? -6.187 1.973 24.288 1.00 94.44 172 GLN A CA 1
ATOM 1213 C C . GLN A 1 172 ? -5.121 1.405 23.350 1.00 94.44 172 GLN A C 1
ATOM 1215 O O . GLN A 1 172 ? -5.221 1.576 22.142 1.00 94.44 172 GLN A O 1
ATOM 1220 N N . ASP A 1 173 ? -4.122 0.701 23.890 1.00 92.31 173 ASP A N 1
ATOM 1221 C CA . ASP A 1 173 ? -3.075 0.027 23.105 1.00 92.31 173 ASP A CA 1
ATOM 1222 C C . ASP A 1 173 ? -3.671 -1.109 22.259 1.00 92.31 173 ASP A C 1
ATOM 1224 O O . ASP A 1 173 ? -4.284 -2.036 22.793 1.00 92.31 173 ASP A O 1
ATOM 1228 N N . ALA A 1 174 ? -3.477 -1.054 20.941 1.00 87.75 174 ALA A N 1
ATOM 1229 C CA . ALA A 1 174 ? -4.027 -2.003 19.975 1.00 87.75 174 ALA A CA 1
ATOM 1230 C C . ALA A 1 174 ? -3.201 -3.303 19.905 1.00 87.75 174 ALA A C 1
ATOM 1232 O O . ALA A 1 174 ? -2.788 -3.761 18.838 1.00 87.75 174 ALA A O 1
ATOM 1233 N N . LYS A 1 175 ? -2.933 -3.910 21.067 1.00 84.19 175 LYS A N 1
ATOM 1234 C CA . LYS A 1 175 ? -2.273 -5.217 21.194 1.00 84.19 175 LYS A CA 1
ATOM 1235 C C . LYS A 1 175 ? -3.325 -6.308 21.366 1.00 84.19 175 LYS A C 1
ATOM 1237 O O . LYS A 1 175 ? -3.682 -6.663 22.485 1.00 84.19 175 LYS A O 1
ATOM 1242 N N . GLY A 1 176 ? -3.797 -6.851 20.248 1.00 81.56 176 GLY A N 1
ATOM 1243 C CA . GLY A 1 176 ? -4.798 -7.919 20.234 1.00 81.56 176 GLY A CA 1
ATOM 1244 C C . GLY A 1 176 ? -6.211 -7.387 20.041 1.00 81.56 176 GLY A C 1
ATOM 1245 O O . GLY A 1 176 ? -6.460 -6.663 19.080 1.00 81.56 176 GLY A O 1
ATOM 1246 N N . SER A 1 177 ? -7.129 -7.747 20.940 1.00 89.31 177 SER A N 1
ATOM 1247 C CA . SER A 1 177 ? -8.523 -7.300 20.887 1.00 89.31 177 SER A CA 1
ATOM 1248 C C . SER A 1 177 ? -8.751 -6.043 21.729 1.00 89.31 177 SER A C 1
ATOM 1250 O O . SER A 1 177 ? -8.533 -6.069 22.939 1.00 89.31 177 SER A O 1
ATOM 1252 N N . VAL A 1 178 ? -9.280 -4.979 21.121 1.00 93.19 178 VAL A N 1
ATOM 1253 C CA . VAL A 1 178 ? -9.680 -3.739 21.816 1.00 93.19 178 VAL A CA 1
ATOM 1254 C C . VAL A 1 178 ? -11.198 -3.642 21.980 1.00 93.19 178 VAL A C 1
ATOM 1256 O O . VAL A 1 178 ? -11.949 -4.066 21.101 1.00 93.19 178 VAL A O 1
ATOM 1259 N N . VAL A 1 179 ? -11.671 -3.084 23.099 1.00 94.50 179 VAL A N 1
ATOM 1260 C CA . VAL A 1 179 ? -13.104 -2.822 23.318 1.00 94.50 179 VAL A CA 1
ATOM 1261 C C . VAL A 1 179 ? -13.361 -1.335 23.140 1.00 94.50 179 VAL A C 1
ATOM 1263 O O . VAL A 1 179 ? -12.887 -0.526 23.931 1.00 94.50 179 VAL A O 1
ATOM 1266 N N . LEU A 1 180 ? -14.097 -0.973 22.095 1.00 94.12 180 LEU A N 1
ATOM 1267 C CA . LEU A 1 180 ? -14.272 0.416 21.680 1.00 94.12 180 LEU A CA 1
ATOM 1268 C C . LEU A 1 180 ? -15.647 0.943 22.092 1.00 94.12 180 LEU A C 1
ATOM 1270 O O . LEU A 1 180 ? -16.629 0.199 22.111 1.00 94.12 180 LEU A O 1
ATOM 1274 N N . GLY A 1 181 ? -15.705 2.228 22.441 1.00 91.50 181 GLY A N 1
ATOM 1275 C CA . GLY A 1 181 ? -16.953 2.929 22.732 1.00 91.50 181 GLY A CA 1
ATOM 1276 C C . GLY A 1 181 ? -17.697 3.347 21.463 1.00 91.50 181 GLY A C 1
ATOM 1277 O O . GLY A 1 181 ? -17.363 2.937 20.354 1.00 91.50 181 GLY A O 1
ATOM 1278 N N . SER A 1 182 ? -18.717 4.183 21.626 1.00 89.19 182 SER A N 1
ATOM 1279 C CA . SER A 1 182 ? -19.353 4.924 20.530 1.00 89.19 182 SER A CA 1
ATOM 1280 C C . SER A 1 182 ? -18.660 6.271 20.297 1.00 89.19 182 SER A C 1
ATOM 1282 O O . SER A 1 182 ? -17.949 6.759 21.177 1.00 89.19 182 SER A O 1
ATOM 1284 N N . GLY A 1 183 ? -18.928 6.908 19.154 1.00 88.62 183 GLY A N 1
ATOM 1285 C CA . GLY A 1 183 ? -18.419 8.239 18.822 1.00 88.62 183 GLY A CA 1
ATOM 1286 C C . GLY A 1 183 ? -17.222 8.212 17.866 1.00 88.62 183 GLY A C 1
ATOM 1287 O O . GLY A 1 183 ? -16.935 7.172 17.270 1.00 88.62 183 GLY A O 1
ATOM 1288 N N . PRO A 1 184 ? -16.535 9.354 17.680 1.00 93.00 184 PRO A N 1
ATOM 1289 C CA . PRO A 1 184 ? -15.305 9.389 16.901 1.00 93.00 184 PRO A CA 1
ATOM 1290 C C . PRO A 1 184 ? -14.229 8.507 17.550 1.00 93.00 184 PRO A C 1
ATOM 1292 O O . PRO A 1 184 ? -14.174 8.345 18.775 1.00 93.00 184 PRO A O 1
ATOM 1295 N N . TYR A 1 185 ? -13.370 7.924 16.719 1.00 95.19 185 TYR A N 1
ATOM 1296 C CA . TYR A 1 185 ? -12.289 7.057 17.177 1.00 95.19 185 TYR A CA 1
ATOM 1297 C C . TYR A 1 185 ? -10.956 7.744 16.919 1.00 95.19 185 TYR A C 1
ATOM 1299 O O . TYR A 1 185 ? -10.499 7.807 15.775 1.00 95.19 185 TYR A O 1
ATOM 1307 N N . ASP A 1 186 ? -10.345 8.241 17.990 1.00 96.25 186 ASP A N 1
ATOM 1308 C CA . ASP A 1 186 ? -8.977 8.747 17.953 1.00 96.25 186 ASP A CA 1
ATOM 1309 C C . ASP A 1 186 ? -8.027 7.581 17.689 1.00 96.25 186 ASP A C 1
ATOM 1311 O O . ASP A 1 186 ? -8.053 6.583 18.413 1.00 96.25 186 ASP A O 1
ATOM 1315 N N . LEU A 1 187 ? -7.226 7.694 16.638 1.00 96.62 187 LEU A N 1
ATOM 1316 C CA . LEU A 1 187 ? -6.205 6.740 16.237 1.00 96.62 187 LEU A CA 1
ATOM 1317 C C . LEU A 1 187 ? -4.844 7.424 16.373 1.00 96.62 187 LEU A C 1
ATOM 1319 O O . LEU A 1 187 ? -4.559 8.370 15.647 1.00 96.62 187 LEU A O 1
ATOM 1323 N N . ASP A 1 188 ? -3.993 6.920 17.259 1.00 96.50 188 ASP A N 1
ATOM 1324 C CA . ASP A 1 188 ? -2.635 7.430 17.472 1.00 96.50 188 ASP A CA 1
ATOM 1325 C C . ASP A 1 188 ? -1.603 6.359 17.133 1.00 96.50 188 ASP A C 1
ATOM 1327 O O . ASP A 1 188 ? -1.840 5.166 17.328 1.00 96.50 188 ASP A O 1
ATOM 1331 N N . TRP A 1 189 ? -0.428 6.765 16.660 1.00 95.31 189 TRP A N 1
ATOM 1332 C CA . TRP A 1 189 ? 0.687 5.854 16.409 1.00 95.31 189 TRP A CA 1
ATOM 1333 C C . TRP A 1 189 ? 2.031 6.575 16.500 1.00 95.31 189 TRP A C 1
ATOM 1335 O O . TRP A 1 189 ? 2.134 7.798 16.471 1.00 95.31 189 TRP A O 1
ATOM 1345 N N . SER A 1 190 ? 3.103 5.797 16.617 1.00 92.62 190 SER A N 1
ATOM 1346 C CA . SER A 1 190 ? 4.473 6.299 16.702 1.00 92.62 190 SER A CA 1
ATOM 1347 C C . SER A 1 190 ? 5.274 6.032 15.427 1.00 92.62 190 SER A C 1
ATOM 1349 O O . SER A 1 190 ? 4.972 5.137 14.633 1.00 92.62 190 SER A O 1
ATOM 1351 N N . GLY A 1 191 ? 6.335 6.824 15.249 1.00 82.00 191 GLY A N 1
ATOM 1352 C CA . GLY A 1 191 ? 7.319 6.641 14.182 1.00 82.00 191 GLY A CA 1
ATOM 1353 C C . GLY A 1 191 ? 6.855 7.112 12.807 1.00 82.00 191 GLY A C 1
ATOM 1354 O O . GLY A 1 191 ? 7.019 6.358 11.860 1.00 82.00 191 GLY A O 1
ATOM 1355 N N . SER A 1 192 ? 6.262 8.307 12.685 1.00 77.25 192 SER A N 1
ATOM 1356 C CA . SER A 1 192 ? 5.921 8.898 11.375 1.00 77.25 192 SER A CA 1
ATOM 1357 C C . SER A 1 192 ? 7.125 8.876 10.424 1.00 77.25 192 SER A C 1
ATOM 1359 O O . SER A 1 192 ? 8.250 9.195 10.819 1.00 77.25 192 SER A O 1
ATOM 1361 N N . SER A 1 193 ? 6.885 8.491 9.172 1.00 76.81 193 SER A N 1
ATOM 1362 C CA . SER A 1 193 ? 7.895 8.488 8.105 1.00 76.81 193 SER A CA 1
ATOM 1363 C C . SER A 1 193 ? 7.560 9.444 6.961 1.00 76.81 193 SER A C 1
ATOM 1365 O O . SER A 1 193 ? 8.259 9.455 5.948 1.00 76.81 193 SER A O 1
ATOM 1367 N N . GLY A 1 194 ? 6.478 10.215 7.096 1.00 81.94 194 GLY A N 1
ATOM 1368 C CA . GLY A 1 194 ? 5.828 10.867 5.965 1.00 81.94 194 GLY A CA 1
ATOM 1369 C C . GLY A 1 194 ? 5.162 9.856 5.018 1.00 81.94 194 GLY A C 1
ATOM 1370 O O . GLY A 1 194 ? 5.421 8.649 5.058 1.00 81.94 194 GLY A O 1
ATOM 1371 N N . GLY A 1 195 ? 4.278 10.357 4.157 1.00 89.00 195 GLY A N 1
ATOM 1372 C CA . GLY A 1 195 ? 3.455 9.541 3.263 1.00 89.00 195 GLY A CA 1
ATOM 1373 C C . GLY A 1 195 ? 1.998 9.488 3.710 1.00 89.00 195 GLY A C 1
ATOM 1374 O O . GLY A 1 195 ? 1.473 10.457 4.265 1.00 89.00 195 GLY A O 1
ATOM 1375 N N . SER A 1 196 ? 1.338 8.366 3.439 1.00 95.00 196 SER A N 1
ATOM 1376 C CA . SER A 1 196 ? -0.083 8.184 3.729 1.00 95.00 196 SER A CA 1
ATOM 1377 C C . SER A 1 196 ? -0.292 7.002 4.657 1.00 95.00 196 SER A C 1
ATOM 1379 O O . SER A 1 196 ? 0.399 5.988 4.573 1.00 95.00 196 SER A O 1
ATOM 1381 N N . LEU A 1 197 ? -1.286 7.125 5.518 1.00 96.69 197 LEU A N 1
ATOM 1382 C CA . LEU A 1 197 ? -1.803 6.038 6.322 1.00 96.69 197 LEU A CA 1
ATOM 1383 C C . LEU A 1 197 ? -3.186 5.681 5.791 1.00 96.69 197 LEU A C 1
ATOM 1385 O O . LEU A 1 197 ? -3.963 6.565 5.440 1.00 96.69 197 LEU A O 1
ATOM 1389 N N . TYR A 1 198 ? -3.512 4.401 5.708 1.00 97.38 198 TYR A N 1
ATOM 1390 C CA . TYR A 1 198 ? -4.882 3.993 5.437 1.00 97.38 198 TYR A CA 1
ATOM 1391 C C . TYR A 1 198 ? -5.317 2.898 6.398 1.00 97.38 198 TYR A C 1
ATOM 1393 O O . TYR A 1 198 ? -4.506 2.133 6.913 1.00 97.38 198 TYR A O 1
ATOM 1401 N N . VAL A 1 199 ? -6.608 2.881 6.697 1.00 97.44 199 VAL A N 1
ATOM 1402 C CA . VAL A 1 199 ? -7.211 1.993 7.683 1.00 97.44 199 VAL A CA 1
ATOM 1403 C C . VAL A 1 199 ? -8.295 1.194 6.996 1.00 97.44 199 VAL A C 1
ATOM 1405 O O . VAL A 1 199 ? -9.245 1.778 6.476 1.00 97.44 199 VAL A O 1
ATOM 1408 N N . ASP A 1 200 ? -8.154 -0.124 7.025 1.00 97.00 200 ASP A N 1
ATOM 1409 C CA . ASP A 1 200 ? -9.170 -1.057 6.563 1.00 97.00 200 ASP A CA 1
ATOM 1410 C C . ASP A 1 200 ? -9.952 -1.592 7.758 1.00 97.00 200 ASP A C 1
ATOM 1412 O O . ASP A 1 200 ? -9.384 -2.128 8.706 1.00 97.00 200 ASP A O 1
ATOM 1416 N N . VAL A 1 201 ? -11.272 -1.460 7.704 1.00 96.50 201 VAL A N 1
ATOM 1417 C CA . VAL A 1 201 ? -12.203 -1.915 8.735 1.00 96.50 201 VAL A CA 1
ATOM 1418 C C . VAL A 1 201 ? -13.114 -2.973 8.141 1.00 96.50 201 VAL A C 1
ATOM 1420 O O . VAL A 1 201 ? -13.786 -2.741 7.134 1.00 96.50 201 VAL A O 1
ATOM 1423 N N . LEU A 1 202 ? -13.188 -4.126 8.798 1.00 95.62 202 LEU A N 1
ATOM 1424 C CA . LEU A 1 202 ? -14.086 -5.210 8.421 1.00 95.62 202 LEU A CA 1
ATOM 1425 C C . LEU A 1 202 ? -14.852 -5.702 9.648 1.00 95.62 202 LEU A C 1
ATOM 1427 O O . LEU A 1 202 ? -14.260 -6.197 10.603 1.00 95.62 202 LEU A O 1
ATOM 1431 N N . GLY A 1 203 ? -16.178 -5.576 9.615 1.00 94.75 203 GLY A N 1
ATOM 1432 C CA . GLY A 1 203 ? -17.050 -6.162 10.633 1.00 94.75 203 GLY A CA 1
ATOM 1433 C C . GLY A 1 203 ? -17.177 -7.677 10.481 1.00 94.75 203 GLY A C 1
ATOM 1434 O O . GLY A 1 203 ? -17.095 -8.215 9.376 1.00 94.75 203 GLY A O 1
ATOM 1435 N N . GLU A 1 204 ? -17.431 -8.371 11.585 1.00 94.12 204 GLU A N 1
ATOM 1436 C CA . GLU A 1 204 ? -17.761 -9.795 11.573 1.00 94.12 204 GLU A CA 1
ATOM 1437 C C . GLU A 1 204 ? -19.029 -10.034 10.734 1.00 94.12 204 GLU A C 1
ATOM 1439 O O . GLU A 1 204 ? -20.064 -9.402 10.938 1.00 94.12 204 GLU A O 1
ATOM 1444 N N . GLY A 1 205 ? -18.933 -10.920 9.738 1.00 89.75 205 GLY A N 1
ATOM 1445 C CA . GLY A 1 205 ? -20.029 -11.205 8.805 1.00 89.75 205 GLY A CA 1
ATOM 1446 C C . GLY A 1 205 ? -20.294 -10.122 7.748 1.00 89.75 205 GLY A C 1
ATOM 1447 O O . GLY A 1 205 ? -21.209 -10.287 6.940 1.00 89.75 205 GLY A O 1
ATOM 1448 N N . ALA A 1 206 ? -19.512 -9.037 7.707 1.00 90.00 206 ALA A N 1
ATOM 1449 C CA . ALA A 1 206 ? -19.663 -7.997 6.694 1.00 90.00 206 ALA A CA 1
ATOM 1450 C C . ALA A 1 206 ? -19.220 -8.482 5.300 1.00 90.00 206 ALA A C 1
ATOM 1452 O O . ALA A 1 206 ? -18.245 -9.220 5.144 1.00 90.00 206 ALA A O 1
ATOM 1453 N N . THR A 1 207 ? -19.930 -8.037 4.262 1.00 87.44 207 THR A N 1
ATOM 1454 C CA . THR A 1 207 ? -19.640 -8.384 2.858 1.00 87.44 207 THR A CA 1
ATOM 1455 C C . THR A 1 207 ? -18.693 -7.404 2.164 1.00 87.44 207 THR A C 1
ATOM 1457 O O . THR A 1 207 ? -18.175 -7.712 1.090 1.00 87.44 207 THR A O 1
ATOM 1460 N N . SER A 1 208 ? -18.471 -6.231 2.757 1.00 89.94 208 SER A N 1
ATOM 1461 C CA . SER A 1 208 ? -17.544 -5.198 2.290 1.00 89.94 208 SER A CA 1
ATOM 1462 C C . SER A 1 208 ? -16.702 -4.680 3.453 1.00 89.94 208 SER A C 1
ATOM 1464 O O . SER A 1 208 ? -17.146 -4.678 4.602 1.00 89.94 208 SER A O 1
ATOM 1466 N N . ALA A 1 209 ? -15.480 -4.254 3.139 1.00 93.56 209 ALA A N 1
ATOM 1467 C CA . ALA A 1 209 ? -14.625 -3.527 4.069 1.00 93.56 209 ALA A CA 1
ATOM 1468 C C . ALA A 1 209 ? -14.758 -2.020 3.817 1.00 93.56 209 ALA A C 1
ATOM 1470 O O . ALA A 1 209 ? -15.059 -1.598 2.701 1.00 93.56 209 ALA A O 1
ATOM 1471 N N . LEU A 1 210 ? -14.515 -1.205 4.834 1.00 95.88 210 LEU A N 1
ATOM 1472 C CA . LEU A 1 210 ? -14.391 0.243 4.703 1.00 95.88 210 LEU A CA 1
ATOM 1473 C C . LEU A 1 210 ? -12.907 0.607 4.730 1.00 95.88 210 LEU A C 1
ATOM 1475 O O . LEU A 1 210 ? -12.198 0.163 5.625 1.00 95.88 210 LEU A O 1
ATOM 1479 N N . ARG A 1 211 ? -12.451 1.421 3.779 1.00 97.12 211 ARG A N 1
ATOM 1480 C CA . ARG A 1 211 ? -11.092 1.965 3.745 1.00 97.12 211 ARG A CA 1
ATOM 1481 C C . ARG A 1 211 ? -11.131 3.459 3.985 1.00 97.12 211 ARG A C 1
ATOM 1483 O O . ARG A 1 211 ? -11.819 4.157 3.248 1.00 97.12 211 ARG A O 1
ATOM 1490 N N . CYS A 1 212 ? -10.367 3.954 4.945 1.00 97.56 212 CYS A N 1
ATOM 1491 C CA . CYS A 1 212 ? -10.176 5.382 5.196 1.00 97.56 212 CYS A CA 1
ATOM 1492 C C . CYS A 1 212 ? -8.715 5.764 4.964 1.00 97.56 212 CYS A C 1
ATOM 1494 O O . CYS A 1 212 ? -7.839 4.979 5.308 1.00 97.56 212 CYS A O 1
ATOM 1496 N N . ALA A 1 213 ? -8.439 6.938 4.396 1.00 97.62 213 ALA A N 1
ATOM 1497 C CA . ALA A 1 213 ? -7.072 7.415 4.169 1.00 97.62 213 ALA A CA 1
ATOM 1498 C C . ALA A 1 213 ? -6.779 8.689 4.968 1.00 97.62 213 ALA A C 1
ATOM 1500 O O . ALA A 1 213 ? -7.631 9.563 5.103 1.00 97.62 213 ALA A O 1
ATOM 1501 N N . TYR A 1 214 ? -5.550 8.802 5.455 1.00 97.25 214 TYR A N 1
ATOM 1502 C CA . TYR A 1 214 ? -5.053 9.860 6.326 1.00 97.25 214 TYR A CA 1
ATOM 1503 C C . TYR A 1 214 ? -3.609 10.213 5.963 1.00 97.25 214 TYR A C 1
ATOM 1505 O O . TYR A 1 214 ? -2.895 9.443 5.318 1.00 97.25 214 TYR A O 1
ATOM 1513 N N . GLU A 1 215 ? -3.158 11.385 6.392 1.00 96.19 215 GLU A N 1
ATOM 1514 C CA . GLU A 1 215 ? -1.734 11.717 6.381 1.00 96.19 215 GLU A CA 1
ATOM 1515 C C . GLU A 1 215 ? -1.011 10.991 7.528 1.00 96.19 215 GLU A C 1
ATOM 1517 O O . GLU A 1 215 ? -1.577 10.799 8.606 1.00 96.19 215 GLU A O 1
ATOM 1522 N N . ASP A 1 216 ? 0.249 10.589 7.325 1.00 95.56 216 ASP A N 1
ATOM 1523 C CA . ASP A 1 216 ? 1.065 9.950 8.372 1.00 95.56 216 ASP A CA 1
ATOM 1524 C C . ASP A 1 216 ? 1.602 10.986 9.387 1.00 95.56 216 ASP A C 1
ATOM 1526 O O . ASP A 1 216 ? 2.806 11.232 9.468 1.00 95.56 216 ASP A O 1
ATOM 1530 N N . LEU A 1 217 ? 0.706 11.627 10.147 1.00 94.50 217 LEU A N 1
ATOM 1531 C CA . LEU A 1 217 ? 1.036 12.675 11.131 1.00 94.50 217 LEU A CA 1
ATOM 1532 C C . LEU A 1 217 ? 1.221 12.155 12.570 1.00 94.50 217 LEU A C 1
ATOM 1534 O O . LEU A 1 217 ? 1.499 12.939 13.473 1.00 94.50 217 LEU A O 1
ATOM 1538 N N . GLY A 1 218 ? 1.070 10.848 12.801 1.00 94.88 218 GLY A N 1
ATOM 1539 C CA . GLY A 1 218 ? 1.081 10.244 14.143 1.00 94.88 218 GLY A CA 1
ATOM 1540 C C . GLY A 1 218 ? -0.280 10.240 14.849 1.00 94.88 218 GLY A C 1
ATOM 1541 O O . GLY A 1 218 ? -0.398 9.655 15.923 1.00 94.88 218 GLY A O 1
ATOM 1542 N N . HIS A 1 219 ? -1.292 10.868 14.251 1.00 95.31 219 HIS A N 1
ATOM 1543 C CA . HIS A 1 219 ? -2.650 10.952 14.773 1.00 95.31 219 HIS A CA 1
ATOM 1544 C C . HIS A 1 219 ? -3.664 11.081 13.626 1.00 95.31 219 HIS A C 1
ATOM 1546 O O . HIS A 1 219 ? -3.400 11.751 12.625 1.00 95.31 219 HIS A O 1
ATOM 1552 N N . ALA A 1 220 ? -4.836 10.472 13.789 1.00 96.12 220 ALA A N 1
ATOM 1553 C CA . ALA A 1 220 ? -6.003 10.629 12.932 1.00 96.12 220 ALA A CA 1
ATOM 1554 C C . ALA A 1 220 ? -7.290 10.436 13.742 1.00 96.12 220 ALA A C 1
ATOM 1556 O O . ALA A 1 220 ? -7.295 9.781 14.779 1.00 96.12 220 ALA A O 1
ATOM 1557 N N . VAL A 1 221 ? -8.405 10.945 13.220 1.00 96.50 221 VAL A N 1
ATOM 1558 C CA . VAL A 1 221 ? -9.735 10.715 13.794 1.00 96.50 221 VAL A CA 1
ATOM 1559 C C . VAL A 1 221 ? -10.593 9.994 12.764 1.00 96.50 221 VAL A C 1
ATOM 1561 O O . VAL A 1 221 ? -10.826 10.500 11.663 1.00 96.50 221 VAL A O 1
ATOM 1564 N N . MET A 1 222 ? -11.080 8.805 13.115 1.00 95.19 222 MET A N 1
ATOM 1565 C CA . MET A 1 222 ? -12.102 8.121 12.325 1.00 95.19 222 MET A CA 1
ATOM 1566 C C . MET A 1 222 ? -13.479 8.646 12.723 1.00 95.19 222 MET A C 1
ATOM 1568 O O . MET A 1 222 ? -13.803 8.728 13.910 1.00 95.19 222 MET A O 1
ATOM 1572 N N . ALA A 1 223 ? -14.296 8.992 11.728 1.00 92.31 223 ALA A N 1
ATOM 1573 C CA . ALA A 1 223 ? -15.644 9.494 11.961 1.00 92.31 223 ALA A CA 1
ATOM 1574 C C . ALA A 1 223 ? -16.512 8.450 12.679 1.00 92.31 223 ALA A C 1
ATOM 1576 O O . ALA A 1 223 ? -16.296 7.238 12.549 1.00 92.31 223 ALA A O 1
ATOM 1577 N N . ASP A 1 224 ? -17.534 8.918 13.393 1.00 87.00 224 ASP A N 1
ATOM 1578 C CA . ASP A 1 224 ? -18.534 8.011 13.944 1.00 87.00 224 ASP A CA 1
ATOM 1579 C C . ASP A 1 224 ? -19.214 7.212 12.815 1.00 87.00 224 ASP A C 1
ATOM 1581 O O . ASP A 1 224 ? -19.367 7.686 11.688 1.00 87.00 224 ASP A O 1
ATOM 1585 N N . GLY A 1 225 ? -19.554 5.956 13.093 1.00 86.12 225 GLY A N 1
ATOM 1586 C CA . GLY A 1 225 ? -20.067 5.014 12.094 1.00 86.12 225 GLY A CA 1
ATOM 1587 C C . GLY A 1 225 ? -19.016 4.362 11.181 1.00 86.12 225 GLY A C 1
ATOM 1588 O O . GLY A 1 225 ? -19.373 3.447 10.441 1.00 86.12 225 GLY A O 1
ATOM 1589 N N . THR A 1 226 ? -17.732 4.747 11.256 1.00 90.56 226 THR A N 1
ATOM 1590 C CA . THR A 1 226 ? -16.638 4.056 10.531 1.00 90.56 226 THR A CA 1
ATOM 1591 C C . THR A 1 226 ? -16.514 2.600 10.982 1.00 90.56 226 THR A C 1
ATOM 1593 O O . THR A 1 226 ? -16.343 1.692 10.169 1.00 90.56 226 THR A O 1
ATOM 1596 N N . LEU A 1 227 ? -16.632 2.367 12.292 1.00 91.88 227 LEU A N 1
ATOM 1597 C CA . LEU A 1 227 ? -16.652 1.023 12.853 1.00 91.88 227 LEU A CA 1
ATOM 1598 C C . LEU A 1 227 ? -18.091 0.480 12.879 1.00 91.88 227 LEU A C 1
ATOM 1600 O O . LEU A 1 227 ? -19.010 1.203 13.277 1.00 91.88 227 LEU A O 1
ATOM 1604 N N . PRO A 1 228 ? -18.329 -0.780 12.485 1.00 91.69 228 PRO A N 1
ATOM 1605 C CA . PRO A 1 228 ? -19.612 -1.443 12.696 1.00 91.69 228 PRO A CA 1
ATOM 1606 C C . PRO A 1 228 ? -19.811 -1.826 14.173 1.00 91.69 228 PRO A C 1
ATOM 1608 O O . PRO A 1 228 ? -18.871 -1.850 14.966 1.00 91.69 228 PRO A O 1
ATOM 1611 N N . ALA A 1 229 ? -21.057 -2.117 14.562 1.00 91.56 229 ALA A N 1
ATOM 1612 C CA . ALA A 1 229 ? -21.351 -2.655 15.892 1.00 91.56 229 ALA A CA 1
ATOM 1613 C C . ALA A 1 229 ? -20.931 -4.130 15.973 1.00 91.56 229 ALA A C 1
ATOM 1615 O O . ALA A 1 229 ? -20.901 -4.817 14.953 1.00 91.56 229 ALA A O 1
ATOM 1616 N N . GLY A 1 230 ? -20.663 -4.633 17.180 1.00 93.88 230 GLY A N 1
ATOM 1617 C CA . GLY A 1 230 ? -20.208 -6.009 17.370 1.00 93.88 230 GLY A CA 1
ATOM 1618 C C . GLY A 1 230 ? -18.700 -6.146 17.180 1.00 93.88 230 GLY A C 1
ATOM 1619 O O . GLY A 1 230 ? -17.944 -5.253 17.552 1.00 93.88 230 GLY A O 1
ATOM 1620 N N . LYS A 1 231 ? -18.249 -7.290 16.666 1.00 95.56 231 LYS A N 1
ATOM 1621 C CA . LYS A 1 231 ? -16.821 -7.583 16.503 1.00 95.56 231 LYS A CA 1
ATOM 1622 C C . LYS A 1 231 ? -16.348 -7.306 15.082 1.00 95.56 231 LYS A C 1
ATOM 1624 O O . LYS A 1 231 ? -17.149 -7.251 14.150 1.00 95.56 231 LYS A O 1
ATOM 1629 N N . GLY A 1 232 ? -15.041 -7.187 14.911 1.00 95.62 232 GLY A N 1
ATOM 1630 C CA . GLY A 1 232 ? -14.414 -7.102 13.601 1.00 95.62 232 GLY A CA 1
ATOM 1631 C C . GLY A 1 232 ? -12.899 -7.005 13.686 1.00 95.62 232 GLY A C 1
ATOM 1632 O O . GLY A 1 232 ? -12.306 -7.191 14.748 1.00 95.62 232 GLY A O 1
ATOM 1633 N N . SER A 1 233 ? -12.282 -6.690 12.555 1.00 95.69 233 SER A N 1
ATOM 1634 C CA . SER A 1 233 ? -10.855 -6.417 12.435 1.00 95.69 233 SER A CA 1
ATOM 1635 C C . SER A 1 233 ? -10.623 -5.019 11.890 1.00 95.69 233 SER A C 1
ATOM 1637 O O . SER A 1 233 ? -11.347 -4.558 11.003 1.00 95.69 233 SER A O 1
ATOM 1639 N N . ILE A 1 234 ? -9.570 -4.382 12.378 1.00 95.69 234 ILE A N 1
ATOM 1640 C CA . ILE A 1 234 ? -9.024 -3.158 11.811 1.00 95.69 234 ILE A CA 1
ATOM 1641 C C . ILE A 1 234 ? -7.579 -3.461 11.414 1.00 95.69 234 ILE A C 1
ATOM 1643 O O . ILE A 1 234 ? -6.837 -4.104 12.161 1.00 95.69 234 ILE A O 1
ATOM 1647 N N . VAL A 1 235 ? -7.187 -3.010 10.230 1.00 96.44 235 VAL A N 1
ATOM 1648 C CA . VAL A 1 235 ? -5.812 -3.086 9.749 1.00 96.44 235 VAL A CA 1
ATOM 1649 C C . VAL A 1 235 ? -5.346 -1.680 9.437 1.00 96.44 235 VAL A C 1
ATOM 1651 O O . VAL A 1 235 ? -5.958 -0.977 8.637 1.00 96.44 235 VAL A O 1
ATOM 1654 N N . VAL A 1 236 ? -4.275 -1.256 10.094 1.00 96.44 236 VAL A N 1
ATOM 1655 C CA . VAL A 1 236 ? -3.674 0.057 9.870 1.00 96.44 236 VAL A CA 1
ATOM 1656 C C . VAL A 1 236 ? -2.433 -0.128 9.021 1.00 96.44 236 VAL A C 1
ATOM 1658 O O . VAL A 1 236 ? -1.523 -0.864 9.403 1.00 96.44 236 VAL A O 1
ATOM 1661 N N . HIS A 1 237 ? -2.412 0.549 7.883 1.00 97.25 237 HIS A N 1
ATOM 1662 C CA . HIS A 1 237 ? -1.371 0.481 6.876 1.00 97.25 237 HIS A CA 1
ATOM 1663 C C . HIS A 1 237 ? -0.623 1.801 6.802 1.00 97.25 237 HIS A C 1
ATOM 1665 O O . HIS A 1 237 ? -1.222 2.855 6.598 1.00 97.25 237 HIS A O 1
ATOM 1671 N N . ARG A 1 238 ? 0.700 1.742 6.893 1.00 96.56 238 ARG A N 1
ATOM 1672 C CA . ARG A 1 238 ? 1.583 2.839 6.510 1.00 96.56 238 ARG A CA 1
ATOM 1673 C C . ARG A 1 238 ? 2.066 2.600 5.090 1.00 96.56 238 ARG A C 1
ATOM 1675 O O . ARG A 1 238 ? 2.797 1.643 4.842 1.00 96.56 238 ARG A O 1
ATOM 1682 N N . LEU A 1 239 ? 1.695 3.505 4.190 1.00 96.69 239 LEU A N 1
ATOM 1683 C CA . LEU A 1 239 ? 2.115 3.501 2.799 1.00 96.69 239 LEU A CA 1
ATOM 1684 C C . LEU A 1 239 ? 3.136 4.611 2.542 1.00 96.69 239 LEU A C 1
ATOM 1686 O O . LEU A 1 239 ? 2.809 5.801 2.526 1.00 96.69 239 LEU A O 1
ATOM 1690 N N . THR A 1 240 ? 4.364 4.207 2.240 1.00 96.12 240 THR A N 1
ATOM 1691 C CA . THR A 1 240 ? 5.422 5.112 1.782 1.00 96.12 240 THR A CA 1
ATOM 1692 C C . THR A 1 240 ? 5.762 4.801 0.335 1.00 96.12 240 THR A C 1
ATOM 1694 O O . THR A 1 240 ? 5.892 3.639 -0.050 1.00 96.12 240 THR A O 1
ATOM 1697 N N . ARG A 1 241 ? 5.903 5.847 -0.480 1.00 95.75 241 ARG A N 1
ATOM 1698 C CA . ARG A 1 241 ? 6.260 5.744 -1.895 1.00 95.75 241 ARG A CA 1
ATOM 1699 C C . ARG A 1 241 ? 7.545 6.512 -2.149 1.00 95.75 241 ARG A C 1
ATOM 1701 O O . ARG A 1 241 ? 7.694 7.641 -1.685 1.00 95.75 241 ARG A O 1
ATOM 1708 N N . THR A 1 242 ? 8.476 5.907 -2.872 1.00 95.50 242 THR A N 1
ATOM 1709 C CA . THR A 1 242 ? 9.767 6.520 -3.180 1.00 95.50 242 THR A CA 1
ATOM 1710 C C . THR A 1 242 ? 10.089 6.329 -4.648 1.00 95.50 242 THR A C 1
ATOM 1712 O O . THR A 1 242 ? 10.213 5.198 -5.120 1.00 95.50 242 THR A O 1
ATOM 1715 N N . SER A 1 243 ? 10.254 7.438 -5.365 1.00 96.75 243 SER A N 1
ATOM 1716 C CA . SER A 1 243 ? 10.745 7.413 -6.738 1.00 96.75 243 SER A CA 1
ATOM 1717 C C . SER A 1 243 ? 12.207 6.985 -6.764 1.00 96.75 243 SER A C 1
ATOM 1719 O O . SER A 1 243 ? 13.032 7.492 -6.001 1.00 96.75 243 SER A O 1
ATOM 1721 N N . VAL A 1 244 ? 12.534 6.068 -7.664 1.00 97.12 244 VAL A N 1
ATOM 1722 C CA . VAL A 1 244 ? 13.885 5.531 -7.848 1.00 97.12 244 VAL A CA 1
ATOM 1723 C C . VAL A 1 244 ? 14.255 5.545 -9.326 1.00 97.12 244 VAL A C 1
ATOM 1725 O O . VAL A 1 244 ? 13.412 5.777 -10.190 1.00 97.12 244 VAL A O 1
ATOM 1728 N N . LYS A 1 245 ? 15.528 5.302 -9.633 1.00 96.56 245 LYS A N 1
ATOM 1729 C CA . LYS A 1 245 ? 15.980 5.045 -11.002 1.00 96.56 245 LYS A CA 1
ATOM 1730 C C . LYS A 1 245 ? 16.289 3.565 -11.123 1.00 96.56 245 LYS A C 1
ATOM 1732 O O . LYS A 1 245 ? 17.103 3.062 -10.359 1.00 96.56 245 LYS A O 1
ATOM 1737 N N . LEU A 1 246 ? 15.646 2.887 -12.066 1.00 96.19 246 LEU A N 1
ATOM 1738 C CA . LEU A 1 246 ? 15.906 1.482 -12.367 1.00 96.19 246 LEU A CA 1
ATOM 1739 C C . LEU A 1 246 ? 16.264 1.338 -13.848 1.00 96.19 246 LEU A C 1
ATOM 1741 O O . LEU A 1 246 ? 15.738 2.090 -14.672 1.00 96.19 246 LEU A O 1
ATOM 1745 N N . PRO A 1 247 ? 17.154 0.399 -14.203 1.00 93.81 247 PRO A N 1
ATOM 1746 C CA . PRO A 1 247 ? 17.505 0.166 -15.596 1.00 93.81 247 PRO A CA 1
ATOM 1747 C C . PRO A 1 247 ? 16.268 -0.258 -16.398 1.00 93.81 247 PRO A C 1
ATOM 1749 O O . PRO A 1 247 ? 15.479 -1.091 -15.954 1.00 93.81 247 PRO A O 1
ATOM 1752 N N . GLY A 1 248 ? 16.110 0.323 -17.588 1.00 90.06 248 GLY A N 1
ATOM 1753 C CA . GLY A 1 248 ? 15.021 -0.012 -18.510 1.00 90.06 248 GLY A CA 1
ATOM 1754 C C . GLY A 1 248 ? 13.649 0.564 -18.151 1.00 90.06 248 GLY A C 1
ATOM 1755 O O . GLY A 1 248 ? 12.685 0.231 -18.829 1.00 90.06 248 GLY A O 1
ATOM 1756 N N . ALA A 1 249 ? 13.541 1.416 -17.127 1.00 95.25 249 ALA A N 1
ATOM 1757 C CA . ALA A 1 249 ? 12.299 2.093 -16.768 1.00 95.25 249 ALA A CA 1
ATOM 1758 C C . ALA A 1 249 ? 12.439 3.616 -16.912 1.00 95.25 249 ALA A C 1
ATOM 1760 O O . ALA A 1 249 ? 13.396 4.203 -16.407 1.00 95.25 249 ALA A O 1
ATOM 1761 N N . ASP A 1 250 ? 11.461 4.257 -17.553 1.00 95.50 250 ASP A N 1
ATOM 1762 C CA . ASP A 1 250 ? 11.380 5.722 -17.642 1.00 95.50 250 ASP A CA 1
ATOM 1763 C C . ASP A 1 250 ? 10.985 6.322 -16.292 1.00 95.50 250 ASP A C 1
ATOM 1765 O O . ASP A 1 250 ? 11.461 7.380 -15.882 1.00 95.50 250 ASP A O 1
ATOM 1769 N N . THR A 1 251 ? 10.104 5.614 -15.584 1.00 95.62 251 THR A N 1
ATOM 1770 C CA . THR A 1 251 ? 9.652 5.944 -14.235 1.00 95.62 251 THR A CA 1
ATOM 1771 C C . THR A 1 251 ? 9.727 4.703 -13.366 1.00 95.62 251 THR A C 1
ATOM 1773 O O . THR A 1 251 ? 9.395 3.603 -13.804 1.00 95.62 251 THR A O 1
ATOM 1776 N N . ALA A 1 252 ? 10.166 4.854 -12.122 1.00 97.12 252 ALA A N 1
ATOM 1777 C CA . ALA A 1 252 ? 10.200 3.744 -11.188 1.00 97.12 252 ALA A CA 1
ATOM 1778 C C . ALA A 1 252 ? 9.844 4.200 -9.775 1.00 97.12 252 ALA A C 1
ATOM 1780 O O . ALA A 1 252 ? 10.271 5.263 -9.322 1.00 97.12 252 ALA A O 1
ATOM 1781 N N . GLU A 1 253 ? 9.070 3.376 -9.079 1.00 97.44 253 GLU A N 1
ATOM 1782 C CA . GLU A 1 253 ? 8.629 3.627 -7.713 1.00 97.44 253 GLU A CA 1
ATOM 1783 C C . GLU A 1 253 ? 8.770 2.360 -6.866 1.00 97.44 253 GLU A C 1
ATOM 1785 O O . GLU A 1 253 ? 8.408 1.258 -7.291 1.00 97.44 253 GLU A O 1
ATOM 1790 N N . VAL A 1 254 ? 9.267 2.532 -5.642 1.00 97.88 254 VAL A N 1
ATOM 1791 C CA . VAL A 1 254 ? 9.194 1.518 -4.589 1.00 97.88 254 VAL A CA 1
ATOM 1792 C C . VAL A 1 254 ? 8.139 1.931 -3.573 1.00 97.88 254 VAL A C 1
ATOM 1794 O O . VAL A 1 254 ? 8.147 3.056 -3.070 1.00 97.88 254 VAL A O 1
ATOM 1797 N N . ARG A 1 255 ? 7.219 1.014 -3.285 1.00 97.75 255 ARG A N 1
ATOM 1798 C CA . ARG A 1 255 ? 6.128 1.165 -2.326 1.00 97.75 255 ARG A CA 1
ATOM 1799 C C . ARG A 1 255 ? 6.375 0.253 -1.145 1.00 97.75 255 ARG A C 1
ATOM 1801 O O . ARG A 1 255 ? 6.508 -0.952 -1.326 1.00 97.75 255 ARG A O 1
ATOM 1808 N N . PHE A 1 256 ? 6.376 0.820 0.045 1.00 97.75 256 PHE A N 1
ATOM 1809 C CA . PHE A 1 256 ? 6.359 0.070 1.289 1.00 97.75 256 PHE A CA 1
ATOM 1810 C C . PHE A 1 256 ? 4.964 0.155 1.888 1.00 97.75 256 PHE A C 1
ATOM 1812 O O . PHE A 1 256 ? 4.485 1.261 2.123 1.00 97.75 256 PHE A O 1
ATOM 1819 N N . ASP A 1 257 ? 4.338 -0.993 2.123 1.00 97.19 257 ASP A N 1
ATOM 1820 C CA . ASP A 1 257 ? 3.040 -1.111 2.784 1.00 97.19 257 ASP A CA 1
ATOM 1821 C C . ASP A 1 257 ? 3.213 -1.913 4.075 1.00 97.19 257 ASP A C 1
ATOM 1823 O O . ASP A 1 257 ? 3.358 -3.140 4.062 1.00 97.19 257 ASP A O 1
ATOM 1827 N N . PHE A 1 258 ? 3.336 -1.197 5.191 1.00 96.81 258 PHE A N 1
ATOM 1828 C CA . PHE A 1 258 ? 3.561 -1.788 6.506 1.00 96.81 258 PHE A CA 1
ATOM 1829 C C . PHE A 1 258 ? 2.247 -1.798 7.270 1.00 96.81 258 PHE A C 1
ATOM 1831 O O . PHE A 1 258 ? 1.745 -0.748 7.668 1.00 96.81 258 PHE A O 1
ATOM 1838 N N . ALA A 1 259 ? 1.713 -2.990 7.497 1.00 96.12 259 ALA A N 1
ATOM 1839 C CA . ALA A 1 259 ? 0.398 -3.193 8.065 1.00 96.12 259 ALA A CA 1
ATOM 1840 C C . ALA A 1 259 ? 0.462 -3.803 9.464 1.00 96.12 259 ALA A C 1
ATOM 1842 O O . ALA A 1 259 ? 1.273 -4.694 9.751 1.00 96.12 259 ALA A O 1
ATOM 1843 N N . ARG A 1 260 ? -0.463 -3.376 10.323 1.00 95.44 260 ARG A N 1
ATOM 1844 C CA . ARG A 1 260 ? -0.745 -4.013 11.610 1.00 95.44 260 ARG A CA 1
ATOM 1845 C C . ARG A 1 260 ? -2.221 -4.309 11.742 1.00 95.44 260 ARG A C 1
ATOM 1847 O O . ARG A 1 260 ? -3.040 -3.402 11.625 1.00 95.44 260 ARG A O 1
ATOM 1854 N N . ALA A 1 261 ? -2.531 -5.571 12.011 1.00 94.50 261 ALA A N 1
ATOM 1855 C CA . ALA A 1 261 ? -3.892 -6.043 12.204 1.00 94.50 261 ALA A CA 1
ATOM 1856 C C . ALA A 1 261 ? -4.204 -6.228 13.691 1.00 94.50 261 ALA A C 1
ATOM 1858 O O . ALA A 1 261 ? -3.375 -6.726 14.456 1.00 94.50 261 ALA A O 1
ATOM 1859 N N . PHE A 1 262 ? -5.419 -5.862 14.078 1.00 94.44 262 PHE A N 1
ATOM 1860 C CA . PHE A 1 262 ? -5.947 -6.078 15.417 1.00 94.44 262 PHE A CA 1
ATOM 1861 C C . PHE A 1 262 ? -7.45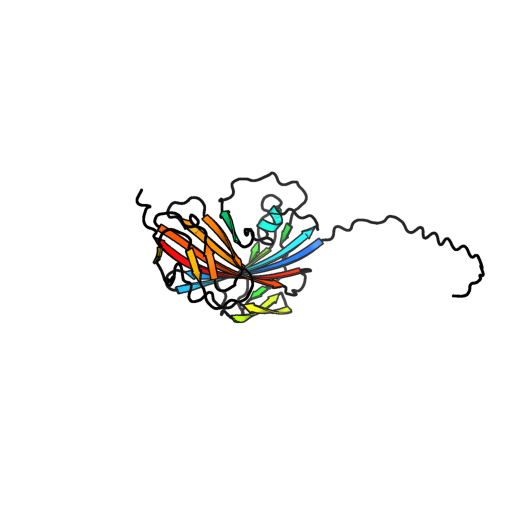6 -6.309 15.367 1.00 94.44 262 PHE A C 1
ATOM 1863 O O . PHE A 1 262 ? -8.156 -5.895 14.437 1.00 94.44 262 PHE A O 1
ATOM 1870 N N . SER A 1 263 ? -7.948 -6.999 16.387 1.00 95.62 263 SER A N 1
ATOM 1871 C CA . SER A 1 263 ? -9.363 -7.301 16.550 1.00 95.62 263 SER A CA 1
ATOM 1872 C C . SER A 1 263 ? -10.034 -6.198 17.370 1.00 95.62 263 SER A C 1
ATOM 1874 O O . SER A 1 263 ? -9.410 -5.574 18.229 1.00 95.62 263 SER A O 1
ATOM 1876 N N . PHE A 1 264 ? -11.318 -5.947 17.139 1.00 95.38 264 PHE A N 1
ATOM 1877 C CA . PHE A 1 264 ? -12.103 -5.057 17.991 1.00 95.38 264 PHE A CA 1
ATOM 1878 C C . PHE A 1 264 ? -13.448 -5.672 18.362 1.00 95.38 264 PHE A C 1
ATOM 1880 O O . PHE A 1 264 ? -13.986 -6.526 17.655 1.00 95.38 264 PHE A O 1
ATOM 1887 N N . ALA A 1 265 ? -14.007 -5.191 19.467 1.00 95.44 265 ALA A N 1
ATOM 1888 C CA . ALA A 1 265 ? -15.385 -5.412 19.864 1.00 95.44 265 ALA A CA 1
ATOM 1889 C C . ALA A 1 265 ? -16.017 -4.078 20.272 1.00 95.44 265 ALA A C 1
ATOM 1891 O O . ALA A 1 265 ? -15.446 -3.322 21.054 1.00 95.44 265 ALA A O 1
ATOM 1892 N N . ARG A 1 266 ? -17.215 -3.802 19.768 1.00 92.94 266 ARG A N 1
ATOM 1893 C CA . ARG A 1 266 ? -18.035 -2.659 20.152 1.00 92.94 266 ARG A CA 1
ATOM 1894 C C . ARG A 1 266 ? -19.348 -3.160 20.748 1.00 92.94 266 ARG A C 1
ATOM 1896 O O . ARG A 1 266 ? -19.964 -4.051 20.150 1.00 92.94 266 ARG A O 1
ATOM 1903 N N . PRO A 1 267 ? -19.800 -2.610 21.889 1.00 86.94 267 PRO A N 1
ATOM 1904 C CA . PRO A 1 267 ? -21.122 -2.907 22.420 1.00 86.94 267 PRO A CA 1
ATOM 1905 C C . PRO A 1 267 ? -22.192 -2.719 21.343 1.00 86.94 267 PRO A C 1
ATOM 1907 O O . PRO A 1 267 ? -22.096 -1.821 20.500 1.00 86.94 267 PRO A O 1
ATOM 1910 N N . ALA A 1 268 ? -23.208 -3.581 21.360 1.00 78.44 268 ALA A N 1
ATOM 1911 C CA . ALA A 1 268 ? -24.420 -3.293 20.613 1.00 78.44 268 ALA A CA 1
ATOM 1912 C C . ALA A 1 268 ? -25.013 -1.992 21.165 1.00 78.44 268 ALA A C 1
ATOM 1914 O O . ALA A 1 268 ? -25.043 -1.803 22.381 1.00 78.44 268 ALA A O 1
ATOM 1915 N N . ASP A 1 269 ? -25.440 -1.106 20.271 1.00 69.69 269 ASP A N 1
ATOM 1916 C CA . ASP A 1 269 ? -26.072 0.153 20.649 1.00 69.69 269 ASP A CA 1
ATOM 1917 C C . ASP A 1 269 ? -27.299 -0.143 21.536 1.00 69.69 269 ASP A C 1
ATOM 1919 O O . ASP A 1 269 ? -28.187 -0.884 21.084 1.00 69.69 269 ASP A O 1
ATOM 1923 N N . PRO A 1 270 ? -27.342 0.332 22.797 1.00 59.06 270 PRO A N 1
ATOM 1924 C CA . PRO A 1 270 ? -28.507 0.175 23.653 1.00 59.06 270 PRO A CA 1
ATOM 1925 C C . PRO A 1 270 ? -29.615 1.093 23.125 1.00 59.06 270 PRO A C 1
ATOM 1927 O O . PRO A 1 270 ? -29.735 2.240 23.544 1.00 59.06 270 PRO A O 1
ATOM 1930 N N . ARG A 1 271 ? -30.383 0.592 22.155 1.00 52.38 271 ARG A N 1
ATOM 1931 C CA . ARG A 1 271 ? -31.581 1.269 21.648 1.00 52.38 271 ARG A CA 1
ATOM 1932 C C . ARG A 1 271 ? -32.642 1.429 22.728 1.00 52.38 271 ARG A C 1
ATOM 1934 O O . ARG A 1 271 ? -32.830 0.465 23.506 1.00 52.38 271 ARG A O 1
#

Foldseek 3Di:
DDDDDDDDDDDDDDDPPPPPDDPPPPVPQDWAKEKEKEWEWEQEQVGDIWIKIKIWIKIWTPPADPVLCVVSVVDDDADPAQDKDKAAPDPDDDDDDPDRAMETDDQDWKDKQNRTWDWDWDPCDVRHYTDIMTIDRHHPDDAQDWMWIDGPHDIDTDGHAHAFAQWDWPNHGQNAEEEDEFFKIKIFTDRQRWDKKKKWWDADVDNIIMIHIHTSPRIDIHGTPNYDAAKTKMKMWDWDKDWDDDPPHPTYIYIYIYIYMHMYHYHDPPD

Secondary structure (DSSP, 8-state):
------------------------------EEEEEEEEEEEEE-TTS-EEEEEEEEEEEEETT--HHHHHHTTSS---PPTT-EEEE------PPPPTT--EEE---S-EEETTEEEEEEEE--STTSEEEEEEEES-----TTSEEEEEETTEEEEEEPPPP-EEEEETTEE-SSEEE--SS-EEEEEE---SSEEEEEEEETT-SSEEEEEEESSSEEEEPTTSSPSEEEEEEEEEEEEEEE--TT-SEEEEEEEEEEEEEEEEPPP--